Protein AF-A0A8B6GLM3-F1 (afdb_monomer_lite)

Radius of gyration: 35.14 Å; chains: 1; bounding box: 44×53×130 Å

pLDDT: mean 72.0, std 19.63, range [35.53, 96.56]

Foldseek 3Di:
DKDFLVQEAEFQPPCCVPPEDDPVRLVVVLVVCVVVVHQDEWEWEDDLHGIYTPDPHSSSSSVVCVVVVSDGIDHYDYDYPVPDDVVSVVSDDDPPVSHPPPVPPPPPPPPDDDDDDDDDDDDDDDDDDDDDDDDDDDDDDDDDDDDDDDDDDDDDDDDDDDDDDDDDDDDDDDDDDDDDDDDD

Organism: Mytilus galloprovincialis (NCBI:txid29158)

Secondary structure (DSSP, 8-state):
-EE-GGGEEPS-STTHHHHS--HHHHHHHHHHHHHTT----EEEEEETTEEEES-HHHHHHHHHHHHTTS-S-EEEEEPPGGGS-HHHHHT----TTTS--------------PPP--------------------------------------------------------------------

Sequence (184 aa):
MYLSPLNIFYTNVEHLSEDLLTETDLERKVKSYKDKEQIPKLQVFYKCGRYFTLNNAELRVCRKLQNDGFCHRIKVEKVPVKRIPKGILDTMEVPETDCPITRDTTKRSKTGYRQLTVASISKDPDVNDKAEQTDDSLSSCTLDSSDDGVSEDDKQDELDTDDWVSSSDHSTESEVEEEEESFL

Structure (mmCIF, N/CA/C/O backbone):
data_AF-A0A8B6GLM3-F1
#
_entry.id   AF-A0A8B6GLM3-F1
#
loop_
_atom_site.group_PDB
_atom_site.id
_atom_site.type_symbol
_atom_site.label_atom_id
_atom_site.label_alt_id
_atom_site.label_comp_id
_atom_site.label_asym_id
_atom_site.label_entity_id
_atom_site.label_seq_id
_atom_site.pdbx_PDB_ins_code
_atom_site.Cartn_x
_atom_site.Cartn_y
_atom_site.Cartn_z
_atom_site.occupancy
_atom_site.B_iso_or_equiv
_atom_site.auth_seq_id
_atom_site.auth_comp_id
_atom_site.auth_asym_id
_atom_site.auth_atom_id
_atom_site.pdbx_PDB_model_num
ATOM 1 N N . MET A 1 1 ? -9.001 -9.807 -3.209 1.00 92.56 1 MET A N 1
ATOM 2 C CA . MET A 1 1 ? -7.922 -10.718 -2.758 1.00 92.56 1 MET A CA 1
ATOM 3 C C . MET A 1 1 ? -7.539 -10.339 -1.330 1.00 92.56 1 MET A C 1
ATOM 5 O O . MET A 1 1 ? -7.769 -9.189 -0.978 1.00 92.56 1 MET A O 1
ATOM 9 N N . TYR A 1 2 ? -6.999 -11.258 -0.519 1.00 95.06 2 TYR A N 1
ATOM 10 C CA . TYR A 1 2 ? -6.555 -10.960 0.853 1.00 95.06 2 TYR A CA 1
ATOM 11 C C . TYR A 1 2 ? -5.064 -11.244 1.042 1.00 95.06 2 TYR A C 1
ATOM 13 O O . TYR A 1 2 ? -4.610 -12.347 0.731 1.00 95.06 2 TYR A O 1
ATOM 21 N N . LEU A 1 3 ? -4.328 -10.283 1.598 1.00 96.06 3 LEU A N 1
ATOM 22 C CA . LEU A 1 3 ? -2.885 -10.368 1.854 1.00 96.06 3 LEU A CA 1
ATOM 23 C C . LEU A 1 3 ? -2.557 -10.001 3.303 1.00 96.06 3 LEU A C 1
ATOM 25 O O . LEU A 1 3 ? -3.287 -9.230 3.919 1.00 96.06 3 LEU A O 1
ATOM 29 N N . SER A 1 4 ? -1.468 -10.556 3.837 1.00 96.38 4 SER A N 1
ATOM 30 C CA . SER A 1 4 ? -0.876 -10.074 5.092 1.00 96.38 4 SER A CA 1
ATOM 31 C C . SER A 1 4 ? -0.148 -8.752 4.817 1.00 96.38 4 SER A C 1
ATOM 33 O O . SER A 1 4 ? 0.661 -8.734 3.885 1.00 96.38 4 SER A O 1
ATOM 35 N N . PRO A 1 5 ? -0.388 -7.671 5.584 1.00 95.62 5 PRO A N 1
ATOM 36 C CA . PRO A 1 5 ? 0.339 -6.405 5.438 1.00 95.62 5 PRO A CA 1
ATOM 37 C C . PRO A 1 5 ? 1.869 -6.541 5.491 1.00 95.62 5 PRO A C 1
ATOM 39 O O . PRO A 1 5 ? 2.578 -5.814 4.795 1.00 95.62 5 PRO A O 1
ATOM 42 N N . LEU A 1 6 ? 2.394 -7.497 6.264 1.00 94.44 6 LEU A N 1
ATOM 43 C CA . LEU A 1 6 ? 3.835 -7.779 6.327 1.00 94.44 6 LEU A CA 1
ATOM 44 C C . LEU A 1 6 ? 4.410 -8.366 5.026 1.00 94.44 6 LEU A C 1
ATOM 46 O O . LEU A 1 6 ? 5.591 -8.186 4.752 1.00 94.44 6 LEU A O 1
ATOM 50 N N . ASN A 1 7 ? 3.583 -9.005 4.191 1.00 94.88 7 ASN A N 1
ATOM 51 C CA . ASN A 1 7 ? 4.010 -9.598 2.914 1.00 94.88 7 ASN A CA 1
ATOM 52 C C . ASN A 1 7 ? 3.886 -8.626 1.725 1.00 94.88 7 ASN A C 1
ATOM 54 O O . ASN A 1 7 ? 4.042 -9.036 0.573 1.00 94.88 7 ASN A O 1
ATOM 58 N N . ILE A 1 8 ? 3.547 -7.362 1.986 1.00 94.56 8 ILE A N 1
ATOM 59 C CA . ILE A 1 8 ? 3.428 -6.308 0.977 1.00 94.56 8 ILE A CA 1
ATOM 60 C C . ILE A 1 8 ? 4.599 -5.354 1.169 1.00 94.56 8 ILE A C 1
ATOM 62 O O . ILE A 1 8 ? 4.833 -4.888 2.280 1.00 94.56 8 ILE A O 1
ATOM 66 N N . PHE A 1 9 ? 5.324 -5.056 0.100 1.00 92.25 9 PHE A N 1
ATOM 67 C CA . PHE A 1 9 ? 6.482 -4.171 0.104 1.00 92.25 9 PHE A CA 1
ATOM 68 C C . PHE A 1 9 ? 6.075 -2.727 -0.211 1.00 92.25 9 PHE A C 1
ATOM 70 O O . PHE A 1 9 ? 5.076 -2.486 -0.895 1.00 92.25 9 PHE A O 1
ATOM 77 N N . TYR A 1 10 ? 6.848 -1.767 0.291 1.00 90.56 10 TYR A N 1
ATOM 78 C CA . TYR A 1 10 ? 6.696 -0.365 -0.089 1.00 90.56 10 TYR A CA 1
ATOM 79 C C . TYR A 1 10 ? 7.190 -0.135 -1.514 1.00 90.56 10 TYR A C 1
ATOM 81 O O . TYR A 1 10 ? 8.105 -0.817 -1.978 1.00 90.56 10 TYR A O 1
ATOM 89 N N . THR A 1 11 ? 6.601 0.837 -2.198 1.00 87.19 11 THR A N 1
ATOM 90 C CA . THR A 1 11 ? 7.151 1.350 -3.454 1.00 87.19 11 THR A CA 1
ATOM 91 C C . THR A 1 11 ? 8.033 2.539 -3.169 1.00 87.19 11 THR A C 1
ATOM 93 O O . THR A 1 11 ? 7.585 3.447 -2.478 1.00 87.19 11 THR A O 1
ATOM 96 N N . ASN A 1 12 ? 9.231 2.551 -3.752 1.00 74.88 12 ASN A N 1
ATOM 97 C CA . ASN A 1 12 ? 10.199 3.636 -3.627 1.00 74.88 12 ASN A CA 1
ATOM 98 C C . ASN A 1 12 ? 10.784 3.755 -2.205 1.00 74.88 12 ASN A C 1
ATOM 100 O O . ASN A 1 12 ? 10.282 4.497 -1.365 1.00 74.88 12 ASN A O 1
ATOM 104 N N . VAL A 1 13 ? 11.823 2.962 -1.918 1.00 62.41 13 VAL A N 1
ATOM 105 C CA . VAL A 1 13 ? 12.430 2.869 -0.575 1.00 62.41 13 VAL A CA 1
ATOM 106 C C . VAL A 1 13 ? 13.246 4.122 -0.232 1.00 62.41 13 VAL A C 1
ATOM 108 O O . VAL A 1 13 ? 13.276 4.527 0.927 1.00 62.41 13 VAL A O 1
ATOM 111 N N . GLU A 1 14 ? 13.837 4.776 -1.235 1.00 60.34 14 GLU A N 1
ATOM 112 C CA . GLU A 1 14 ? 14.731 5.931 -1.058 1.00 60.34 14 GLU A CA 1
ATOM 113 C C . GLU A 1 14 ? 14.010 7.190 -0.539 1.00 60.34 14 GLU A C 1
ATOM 115 O O . GLU A 1 14 ? 14.609 7.986 0.178 1.00 60.34 14 GLU A O 1
ATOM 120 N N . HIS A 1 15 ? 12.705 7.328 -0.805 1.00 53.72 15 HIS A N 1
ATOM 121 C CA . HIS A 1 15 ? 11.882 8.472 -0.374 1.00 53.72 15 HIS A CA 1
ATOM 122 C C . HIS A 1 15 ? 10.930 8.159 0.789 1.00 53.72 15 HIS A C 1
ATOM 124 O O . HIS A 1 15 ? 10.070 8.971 1.134 1.00 53.72 15 HIS A O 1
ATOM 130 N N . LEU A 1 16 ? 11.073 6.996 1.436 1.00 60.25 16 LEU A N 1
ATOM 131 C CA . LEU A 1 16 ? 10.233 6.649 2.589 1.00 60.25 16 LEU A CA 1
ATOM 132 C C . LEU A 1 16 ? 10.361 7.662 3.734 1.00 60.25 16 LEU A C 1
ATOM 134 O O . LEU A 1 16 ? 9.451 7.788 4.541 1.00 60.25 16 LEU A O 1
ATOM 138 N N . SER A 1 17 ? 11.460 8.401 3.814 1.00 55.94 17 SER A N 1
ATOM 139 C CA . SER A 1 17 ? 11.692 9.388 4.868 1.00 55.94 17 SER A CA 1
ATOM 140 C C . SER A 1 17 ? 10.745 10.592 4.794 1.00 55.94 17 SER A C 1
ATOM 142 O O . SER A 1 17 ? 10.380 11.130 5.833 1.00 55.94 17 SER A O 1
ATOM 144 N N . GLU A 1 18 ? 10.360 11.014 3.586 1.00 55.53 18 GLU A N 1
ATOM 145 C CA . GLU A 1 18 ? 9.668 12.294 3.356 1.00 55.53 18 GLU A CA 1
ATOM 146 C C . GLU A 1 18 ? 8.149 12.127 3.183 1.00 55.53 18 GLU A C 1
ATOM 148 O O . GLU A 1 18 ? 7.388 12.985 3.617 1.00 55.53 18 GLU A O 1
ATOM 153 N N . ASP A 1 19 ? 7.698 10.990 2.641 1.00 60.06 19 ASP A N 1
ATOM 154 C CA . ASP A 1 19 ? 6.277 10.723 2.346 1.00 60.06 19 ASP A CA 1
ATOM 155 C C . ASP A 1 19 ? 5.557 9.868 3.404 1.00 60.06 19 ASP A C 1
ATOM 157 O O . ASP A 1 19 ? 4.370 9.536 3.275 1.00 60.06 19 ASP A O 1
ATOM 161 N N . LEU A 1 20 ? 6.261 9.441 4.452 1.00 69.12 20 LEU A N 1
ATOM 162 C CA . LEU A 1 20 ? 5.640 8.659 5.508 1.00 69.12 20 LEU A CA 1
ATOM 163 C C . LEU A 1 20 ? 5.004 9.561 6.568 1.00 69.12 20 LEU A C 1
ATOM 165 O O . LEU A 1 20 ? 5.600 10.516 7.049 1.00 69.12 20 LEU A O 1
ATOM 169 N N . LEU A 1 21 ? 3.796 9.172 6.986 1.00 81.50 21 LEU A N 1
ATOM 170 C CA . LEU A 1 21 ? 3.070 9.782 8.102 1.00 81.50 21 LEU A CA 1
ATOM 171 C C . LEU A 1 21 ? 3.993 10.006 9.306 1.00 81.50 21 LEU A C 1
ATOM 173 O O . LEU A 1 21 ? 4.732 9.092 9.695 1.00 81.50 21 LEU A O 1
ATOM 177 N N . THR A 1 22 ? 3.883 11.180 9.927 1.00 89.00 22 THR A N 1
ATOM 178 C CA . THR A 1 22 ? 4.442 11.411 11.262 1.00 89.00 22 THR A CA 1
ATOM 179 C C . THR A 1 22 ? 3.865 10.385 12.241 1.00 89.00 22 THR A C 1
ATOM 181 O O . THR A 1 22 ? 2.816 9.778 11.996 1.00 89.00 22 THR A O 1
ATOM 184 N N . GLU A 1 23 ? 4.555 10.145 13.354 1.00 89.62 23 GLU A N 1
ATOM 185 C CA . GLU A 1 23 ? 4.086 9.176 14.349 1.00 89.62 23 GLU A CA 1
ATOM 186 C C . GLU A 1 23 ? 2.713 9.563 14.918 1.00 89.62 23 GLU A C 1
ATOM 188 O O . GLU A 1 23 ? 1.812 8.727 14.982 1.00 89.62 23 GLU A O 1
ATOM 193 N N . THR A 1 24 ? 2.501 10.851 15.187 1.00 91.94 24 THR A N 1
ATOM 194 C CA . THR A 1 24 ? 1.222 11.385 15.671 1.00 91.94 24 THR A CA 1
ATOM 195 C C . THR A 1 24 ? 0.094 11.227 14.648 1.00 91.94 24 THR A C 1
ATOM 197 O O . THR A 1 24 ? -1.016 10.818 15.003 1.00 91.94 24 THR A O 1
ATOM 200 N N . ASP A 1 25 ? 0.346 11.486 13.361 1.00 92.75 25 ASP A N 1
ATOM 201 C CA . ASP A 1 25 ? -0.668 11.303 12.316 1.00 92.75 25 ASP A CA 1
ATOM 202 C C . ASP A 1 25 ? -0.980 9.824 12.062 1.00 92.75 25 ASP A C 1
ATOM 204 O O . ASP A 1 25 ? -2.133 9.462 11.794 1.00 92.75 25 ASP A O 1
ATOM 208 N N . LEU A 1 26 ? 0.029 8.955 12.171 1.00 93.50 26 LEU A N 1
ATOM 209 C CA . LEU A 1 26 ? -0.148 7.510 12.088 1.00 93.50 26 LEU A CA 1
ATOM 210 C C . LEU A 1 26 ? -1.082 7.019 13.196 1.00 93.50 26 LEU A C 1
ATOM 212 O O . LEU A 1 26 ? -2.043 6.305 12.904 1.00 93.50 26 LEU A O 1
ATOM 216 N N . GLU A 1 27 ? -0.837 7.419 14.442 1.00 94.75 27 GLU A N 1
ATOM 217 C CA . GLU A 1 27 ? -1.681 7.056 15.582 1.00 94.75 27 GLU A CA 1
ATOM 218 C C . GLU A 1 27 ? -3.110 7.572 15.422 1.00 94.75 27 GLU A C 1
ATOM 220 O O . GLU A 1 27 ? -4.065 6.813 15.614 1.00 94.75 27 GLU A O 1
ATOM 225 N N . ARG A 1 28 ? -3.274 8.825 14.976 1.00 95.44 28 ARG A N 1
ATOM 226 C CA . ARG A 1 28 ? -4.594 9.407 14.702 1.00 95.44 28 ARG A CA 1
ATOM 227 C C . ARG A 1 28 ? -5.360 8.587 13.662 1.00 95.44 28 ARG A C 1
ATOM 229 O O . ARG A 1 28 ? -6.538 8.280 13.865 1.00 95.44 28 ARG A O 1
ATOM 236 N N . LYS A 1 29 ? -4.707 8.191 12.563 1.00 94.62 29 LYS A N 1
ATOM 237 C CA . LYS A 1 29 ? -5.323 7.335 11.535 1.00 94.62 29 LYS A CA 1
ATOM 238 C C . LYS A 1 29 ? -5.669 5.951 12.074 1.00 94.62 29 LYS A C 1
ATOM 240 O O . LYS A 1 29 ? -6.785 5.487 11.853 1.00 94.62 29 LYS A O 1
ATOM 245 N N . VAL A 1 30 ? -4.747 5.301 12.782 1.00 95.62 30 VAL A N 1
ATOM 246 C CA . VAL A 1 30 ? -4.966 3.972 13.378 1.00 95.62 30 VAL A CA 1
ATOM 247 C C . VAL A 1 30 ? -6.170 3.997 14.312 1.00 95.62 30 VAL A C 1
ATOM 249 O O . VAL A 1 30 ? -7.043 3.138 14.191 1.00 95.62 30 VAL A O 1
ATOM 252 N N . LYS A 1 31 ? -6.259 5.005 15.186 1.00 96.31 31 LYS A N 1
ATOM 253 C CA . LYS A 1 31 ? -7.406 5.199 16.074 1.00 96.31 31 LYS A CA 1
ATOM 254 C C . LYS A 1 31 ? -8.703 5.360 15.280 1.00 96.31 31 LYS A C 1
ATOM 256 O O . LYS A 1 31 ? -9.642 4.612 15.512 1.00 96.3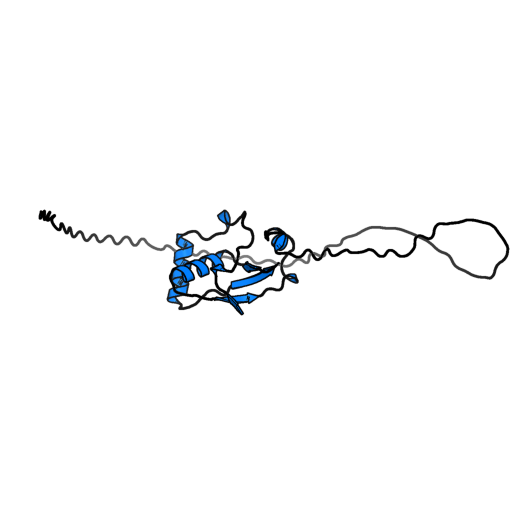1 31 LYS A O 1
ATOM 261 N N . SER A 1 32 ? -8.720 6.229 14.264 1.00 96.19 32 SER A N 1
ATOM 262 C CA . SER A 1 32 ? -9.911 6.427 13.424 1.00 96.19 32 SER A CA 1
ATOM 263 C C . SER A 1 32 ? -10.404 5.137 12.758 1.00 96.19 32 SER A C 1
ATOM 265 O O . SER A 1 32 ? -11.610 4.922 12.656 1.00 96.19 32 SER A O 1
ATOM 267 N N . TYR A 1 33 ? -9.493 4.271 12.307 1.00 95.38 33 TYR A N 1
ATOM 268 C CA . TYR A 1 33 ? -9.851 2.983 11.711 1.00 95.38 33 TYR A CA 1
ATOM 269 C C . TYR A 1 33 ? -10.380 1.976 12.738 1.00 95.38 33 TYR A C 1
ATOM 271 O O . TYR A 1 33 ? -11.352 1.278 12.444 1.00 95.38 33 TYR A O 1
ATOM 279 N N . LYS A 1 34 ? -9.794 1.935 13.943 1.00 95.06 34 LYS A N 1
ATOM 280 C CA . LYS A 1 34 ? -10.299 1.111 15.052 1.00 95.06 34 LYS A CA 1
ATOM 281 C C . LYS A 1 34 ? -11.704 1.547 15.468 1.00 95.06 34 LYS A C 1
ATOM 283 O O . LYS A 1 34 ? -12.593 0.706 15.516 1.00 95.06 34 LYS A O 1
ATOM 288 N N . ASP A 1 35 ? -11.916 2.848 15.660 1.00 96.25 35 ASP A N 1
ATOM 289 C CA . ASP A 1 35 ? -13.204 3.416 16.084 1.00 96.25 35 ASP A CA 1
ATOM 290 C C . ASP A 1 35 ? -14.322 3.149 15.062 1.00 96.25 35 ASP A C 1
ATOM 292 O O . ASP A 1 35 ? -15.480 2.960 15.421 1.00 96.25 35 ASP A O 1
ATOM 296 N N . LYS A 1 36 ? -13.980 3.120 13.768 1.00 95.62 36 LYS A N 1
ATOM 297 C CA . LYS A 1 36 ? -14.919 2.835 12.669 1.00 95.62 36 LYS A CA 1
ATOM 298 C C . LYS A 1 36 ? -15.080 1.345 12.365 1.00 95.62 36 LYS A C 1
ATOM 300 O O . LYS A 1 36 ? -15.794 1.018 11.417 1.00 95.62 36 LYS A O 1
ATOM 305 N N . GLU A 1 37 ? -14.365 0.477 13.082 1.00 92.81 37 GLU A N 1
ATOM 306 C CA . GLU A 1 37 ? -14.250 -0.961 12.811 1.00 92.81 37 GLU A CA 1
ATOM 307 C C . GLU A 1 37 ? -13.926 -1.277 11.339 1.00 92.81 37 GLU A C 1
ATOM 309 O O . GLU A 1 37 ? -14.426 -2.228 10.734 1.00 92.81 37 GLU A O 1
ATOM 314 N N . GLN A 1 38 ? -13.086 -0.445 10.723 1.00 92.38 38 GLN A N 1
ATOM 315 C CA . GLN A 1 38 ? -12.780 -0.517 9.300 1.00 92.38 38 GLN A CA 1
ATOM 316 C C . GLN A 1 38 ? -11.286 -0.638 9.060 1.00 92.38 38 GLN A C 1
ATOM 318 O O . GLN A 1 38 ? -10.464 -0.033 9.736 1.00 92.38 38 GLN A O 1
ATOM 323 N N . ILE A 1 39 ? -10.938 -1.405 8.032 1.00 91.56 39 ILE A N 1
ATOM 324 C CA . ILE A 1 39 ? -9.561 -1.568 7.577 1.00 91.56 39 ILE A CA 1
ATOM 325 C C . ILE A 1 39 ? -9.403 -0.798 6.262 1.00 91.56 39 ILE A C 1
ATOM 327 O O . ILE A 1 39 ? -10.272 -0.922 5.387 1.00 91.56 39 ILE A O 1
ATOM 331 N N . PRO A 1 40 ? -8.303 -0.048 6.078 1.00 90.38 40 PRO A N 1
ATOM 332 C CA . PRO A 1 40 ? -8.045 0.629 4.820 1.00 90.38 40 PRO A CA 1
ATOM 333 C C . PRO A 1 40 ? -8.016 -0.335 3.634 1.00 90.38 40 PRO A C 1
ATOM 335 O O . PRO A 1 40 ? -7.512 -1.460 3.714 1.00 90.38 40 PRO A O 1
ATOM 338 N N . LYS A 1 41 ? -8.523 0.125 2.488 1.00 89.88 41 LYS A N 1
ATOM 339 C CA . LYS A 1 41 ? -8.357 -0.589 1.219 1.00 89.88 41 LYS A CA 1
ATOM 340 C C . LYS A 1 41 ? -6.983 -0.265 0.649 1.00 89.88 41 LYS A C 1
ATOM 342 O O . LYS A 1 41 ? -6.669 0.899 0.424 1.00 89.88 41 LYS A O 1
ATOM 347 N N . LEU A 1 42 ? -6.197 -1.301 0.367 1.00 94.56 42 LEU A N 1
ATOM 348 C CA . LEU A 1 42 ? -4.866 -1.145 -0.210 1.00 94.56 42 LEU A CA 1
ATOM 349 C C . LEU A 1 42 ? -4.869 -1.497 -1.697 1.00 94.56 42 LEU A C 1
ATOM 351 O O . LEU A 1 42 ? -5.379 -2.551 -2.089 1.00 94.56 42 LEU A O 1
ATOM 355 N N . GLN A 1 43 ? -4.251 -0.649 -2.511 1.00 94.75 43 GLN A N 1
ATOM 356 C CA . GLN A 1 43 ? -3.956 -0.955 -3.906 1.00 94.75 43 GLN A CA 1
ATOM 357 C C . GLN A 1 43 ? -2.555 -1.536 -4.006 1.00 94.75 43 GLN A C 1
ATOM 359 O O . GLN A 1 43 ? -1.593 -0.951 -3.515 1.00 94.75 43 GLN A O 1
ATOM 364 N N . VAL A 1 44 ? -2.447 -2.699 -4.638 1.00 95.44 44 VAL A N 1
ATOM 365 C CA . VAL A 1 44 ? -1.186 -3.411 -4.817 1.00 95.44 44 VAL A CA 1
ATOM 366 C C . VAL A 1 44 ? -0.992 -3.791 -6.266 1.00 95.44 44 VAL A C 1
ATOM 368 O O . VAL A 1 44 ? -1.952 -4.015 -6.995 1.00 95.44 44 VAL A O 1
ATOM 371 N N . PHE A 1 45 ? 0.245 -3.990 -6.678 1.00 93.06 45 PHE A N 1
ATOM 372 C CA . PHE A 1 45 ? 0.548 -4.690 -7.919 1.00 93.06 45 PHE A CA 1
ATOM 373 C C . PHE A 1 45 ? 1.560 -5.796 -7.656 1.00 93.06 45 PHE A C 1
ATOM 375 O O . PHE A 1 45 ? 2.132 -5.907 -6.572 1.00 93.06 45 PHE A O 1
ATOM 382 N N . TYR A 1 46 ? 1.716 -6.665 -8.647 1.00 92.50 46 TYR A N 1
ATOM 383 C CA . TYR A 1 46 ? 2.557 -7.846 -8.552 1.00 92.50 46 TYR A CA 1
ATOM 384 C C . TYR A 1 46 ? 3.703 -7.746 -9.554 1.00 92.50 46 TYR A C 1
ATOM 386 O O . TYR A 1 46 ? 3.444 -7.617 -10.752 1.00 92.50 46 TYR A O 1
ATOM 394 N N . LYS A 1 47 ? 4.941 -7.827 -9.067 1.00 89.19 47 LYS A N 1
ATOM 395 C CA . LYS A 1 47 ? 6.171 -7.813 -9.870 1.00 89.19 47 LYS A CA 1
ATOM 396 C C . LYS A 1 47 ? 7.104 -8.882 -9.318 1.00 89.19 47 LYS A C 1
ATOM 398 O O . LYS A 1 47 ? 7.388 -8.886 -8.125 1.00 89.19 47 LYS A O 1
ATOM 403 N N . CYS A 1 48 ? 7.535 -9.794 -10.192 1.00 88.00 48 CYS A N 1
ATOM 404 C CA . CYS A 1 48 ? 8.560 -10.800 -9.899 1.00 88.00 48 CYS A CA 1
ATOM 405 C C . CYS A 1 48 ? 8.362 -11.535 -8.561 1.00 88.00 48 CYS A C 1
ATOM 407 O O . CYS A 1 48 ? 9.186 -11.444 -7.658 1.00 88.00 48 CYS A O 1
ATOM 409 N N . GLY A 1 49 ? 7.219 -12.199 -8.373 1.00 89.19 49 GLY A N 1
ATOM 410 C CA . GLY A 1 49 ? 6.982 -12.961 -7.141 1.00 89.19 49 GLY A CA 1
ATOM 411 C C . GLY A 1 49 ? 6.426 -12.153 -5.966 1.00 89.19 49 GLY A C 1
ATOM 412 O O . GLY A 1 49 ? 5.861 -12.747 -5.050 1.00 89.19 49 GLY A O 1
ATOM 413 N N . ARG A 1 50 ? 6.529 -10.820 -5.986 1.00 91.75 50 ARG A N 1
ATOM 414 C CA . ARG A 1 50 ? 6.271 -9.966 -4.819 1.00 91.75 50 ARG A CA 1
ATOM 415 C C . ARG A 1 50 ? 5.123 -8.987 -5.047 1.00 91.75 50 ARG A C 1
ATOM 417 O O . ARG A 1 50 ? 4.833 -8.587 -6.178 1.00 91.75 50 ARG A O 1
ATOM 424 N N . TYR A 1 51 ? 4.464 -8.611 -3.951 1.00 94.19 51 TYR A N 1
ATOM 425 C CA . TYR A 1 51 ? 3.410 -7.599 -3.937 1.00 94.19 51 TYR A CA 1
ATOM 426 C C . TYR A 1 51 ? 3.934 -6.289 -3.387 1.00 94.19 51 TYR A C 1
ATOM 428 O O . TYR A 1 51 ? 4.547 -6.262 -2.328 1.00 94.19 51 TYR A O 1
ATOM 436 N N . PHE A 1 52 ? 3.607 -5.207 -4.063 1.00 93.31 52 PHE A N 1
ATOM 437 C CA . PHE A 1 52 ? 4.036 -3.868 -3.700 1.00 93.31 52 PHE A CA 1
ATOM 438 C C . PHE A 1 52 ? 2.810 -2.964 -3.614 1.00 93.31 52 PHE A C 1
ATOM 440 O O . PHE A 1 52 ? 1.904 -3.085 -4.443 1.00 93.31 52 PHE A O 1
ATOM 447 N N . THR A 1 53 ? 2.756 -2.100 -2.604 1.00 93.31 53 THR A N 1
ATOM 448 C CA . THR A 1 53 ? 1.657 -1.140 -2.425 1.00 93.31 53 THR A CA 1
ATOM 449 C C . THR A 1 53 ? 1.830 0.064 -3.337 1.00 93.31 53 THR A C 1
ATOM 451 O O . THR A 1 53 ? 2.944 0.495 -3.550 1.00 93.31 53 THR A O 1
ATOM 454 N N . LEU A 1 54 ? 0.749 0.652 -3.836 1.00 91.06 54 LEU A N 1
ATOM 455 C CA . LEU A 1 54 ? 0.789 1.985 -4.456 1.00 91.06 54 LEU A CA 1
ATOM 456 C C . LEU A 1 54 ? 0.496 3.101 -3.443 1.00 91.06 54 LEU A C 1
A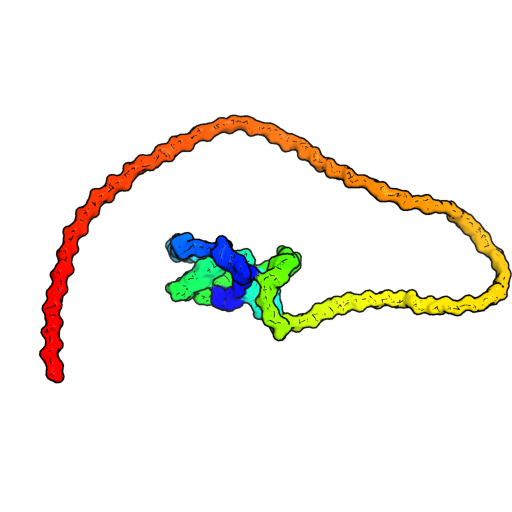TOM 458 O O . LEU A 1 54 ? 0.518 4.276 -3.785 1.00 91.06 54 LEU A O 1
ATOM 462 N N . ASN A 1 55 ? 0.195 2.730 -2.196 1.00 90.88 55 ASN A N 1
ATOM 463 C CA . ASN A 1 55 ? -0.082 3.649 -1.105 1.00 90.88 55 ASN A CA 1
ATOM 464 C C . ASN A 1 55 ? 0.745 3.244 0.124 1.00 90.88 55 ASN A C 1
ATOM 466 O O . ASN A 1 55 ? 0.384 2.321 0.866 1.00 90.88 55 ASN A O 1
ATOM 470 N N . ASN A 1 56 ? 1.891 3.903 0.305 1.00 91.12 56 ASN A N 1
ATOM 471 C CA . ASN A 1 56 ? 2.825 3.610 1.392 1.00 91.12 56 ASN A CA 1
ATOM 472 C C . ASN A 1 56 ? 2.243 3.992 2.763 1.00 91.12 56 ASN A C 1
ATOM 474 O O . ASN A 1 56 ? 2.366 3.224 3.719 1.00 91.12 56 ASN A O 1
ATOM 478 N N . ALA A 1 57 ? 1.548 5.129 2.854 1.00 90.50 57 ALA A N 1
ATOM 479 C CA . ALA A 1 57 ? 0.950 5.607 4.098 1.00 90.50 57 ALA A CA 1
ATOM 480 C C . ALA A 1 57 ? -0.107 4.632 4.642 1.00 90.50 57 ALA A C 1
ATOM 482 O O . ALA A 1 57 ? -0.050 4.237 5.807 1.00 90.50 57 ALA A O 1
ATOM 483 N N . GLU A 1 58 ? -1.032 4.174 3.793 1.00 93.12 58 GLU A N 1
ATOM 484 C CA . GLU A 1 58 ? -2.057 3.208 4.211 1.00 93.12 58 GLU A CA 1
ATOM 485 C C . GLU A 1 58 ? -1.456 1.835 4.539 1.00 93.12 58 GLU A C 1
ATOM 487 O O . GLU A 1 58 ? -1.942 1.152 5.441 1.00 93.12 58 GLU A O 1
ATOM 492 N N . LEU A 1 59 ? -0.361 1.429 3.880 1.00 94.50 59 LEU A N 1
ATOM 493 C CA . LEU A 1 59 ? 0.340 0.198 4.251 1.00 94.50 59 LEU A CA 1
ATOM 494 C C . LEU A 1 59 ? 0.977 0.316 5.644 1.00 94.50 59 LEU A C 1
ATOM 496 O O . LEU A 1 59 ? 0.903 -0.639 6.421 1.00 94.50 59 LEU A O 1
ATOM 500 N N . ARG A 1 60 ? 1.551 1.478 5.990 1.00 93.69 60 ARG A N 1
ATOM 501 C CA . ARG A 1 60 ? 2.102 1.733 7.332 1.00 93.69 60 ARG A CA 1
ATOM 502 C C . ARG A 1 60 ? 1.015 1.620 8.403 1.00 93.69 60 ARG A C 1
ATOM 504 O O . ARG A 1 60 ? 1.224 0.941 9.407 1.00 93.69 60 ARG A O 1
ATOM 511 N N . VAL A 1 61 ? -0.165 2.190 8.147 1.00 95.19 61 VAL A N 1
ATOM 512 C CA . VAL A 1 61 ? -1.351 2.044 9.011 1.00 95.19 61 VAL A CA 1
ATOM 513 C C . VAL A 1 61 ? -1.762 0.573 9.136 1.00 95.19 61 VAL A C 1
ATOM 515 O O . VAL A 1 61 ? -1.911 0.076 10.249 1.00 95.19 61 VAL A O 1
ATOM 518 N N . CYS A 1 62 ? -1.886 -0.155 8.019 1.00 95.62 62 CYS A N 1
ATOM 519 C CA . CYS A 1 62 ? -2.256 -1.576 8.023 1.00 95.62 62 CYS A CA 1
ATOM 520 C C . CYS A 1 62 ? -1.282 -2.436 8.837 1.00 95.62 62 CYS A C 1
ATOM 522 O O . CYS A 1 62 ? -1.704 -3.334 9.559 1.00 95.62 62 CYS A O 1
ATOM 524 N N . ARG A 1 63 ? 0.025 -2.172 8.727 1.00 95.94 63 ARG A N 1
ATOM 525 C CA . ARG A 1 63 ? 1.050 -2.886 9.498 1.00 95.94 63 ARG A CA 1
ATOM 526 C C . ARG A 1 63 ? 0.953 -2.579 10.990 1.00 95.94 63 ARG A C 1
ATOM 528 O O . ARG A 1 63 ? 1.070 -3.498 11.791 1.00 95.94 63 ARG A O 1
ATOM 535 N N . LYS A 1 64 ? 0.683 -1.326 11.375 1.00 95.31 64 LYS A N 1
ATOM 536 C CA . LYS A 1 64 ? 0.452 -0.974 12.784 1.00 95.31 64 LYS A CA 1
ATOM 537 C C . LYS A 1 64 ? -0.811 -1.649 13.328 1.00 95.31 64 LYS A C 1
ATOM 539 O O . LYS A 1 64 ? -0.744 -2.279 14.373 1.00 95.31 64 LYS A O 1
ATOM 544 N N . LEU A 1 65 ? -1.916 -1.625 12.578 1.00 96.00 65 LEU A N 1
ATOM 545 C CA . LEU A 1 65 ? -3.142 -2.355 12.929 1.00 96.00 65 LEU A CA 1
ATOM 546 C C . LEU A 1 65 ? -2.895 -3.863 13.086 1.00 96.00 65 LEU A C 1
ATOM 548 O O . LEU A 1 65 ? -3.475 -4.488 13.969 1.00 96.00 65 LEU A O 1
ATOM 552 N N . GLN A 1 66 ? -2.029 -4.451 12.257 1.00 96.31 66 GLN A N 1
ATOM 553 C CA . GLN A 1 66 ? -1.633 -5.852 12.391 1.00 96.31 66 GLN A CA 1
ATOM 554 C C . GLN A 1 66 ? -0.798 -6.114 13.645 1.00 96.31 66 GLN A C 1
ATOM 556 O O . GLN A 1 66 ? -1.074 -7.081 14.351 1.00 96.31 66 GLN A O 1
ATOM 561 N N . ASN A 1 67 ? 0.183 -5.261 13.941 1.00 95.88 67 ASN A N 1
ATOM 562 C CA . ASN A 1 67 ? 1.009 -5.383 15.145 1.00 95.88 67 ASN A CA 1
ATOM 563 C C . ASN A 1 67 ? 0.179 -5.232 16.427 1.00 95.88 67 ASN A C 1
ATOM 565 O O . ASN A 1 67 ? 0.436 -5.920 17.407 1.00 95.88 67 ASN A O 1
ATOM 569 N N . ASP A 1 68 ? -0.850 -4.387 16.390 1.00 94.88 68 ASP A N 1
ATOM 570 C CA . ASP A 1 68 ? -1.801 -4.199 17.486 1.00 94.88 68 ASP A CA 1
ATOM 571 C C . ASP A 1 68 ? -2.844 -5.340 17.579 1.00 94.88 68 ASP A C 1
ATOM 573 O O . ASP A 1 68 ? -3.744 -5.287 18.413 1.00 94.88 68 ASP A O 1
ATOM 577 N N . GLY A 1 69 ? -2.779 -6.353 16.702 1.00 95.12 69 GLY A N 1
ATOM 578 C CA . GLY A 1 69 ? -3.676 -7.515 16.701 1.00 95.12 69 GLY A CA 1
ATOM 579 C C . GLY A 1 69 ? -5.053 -7.288 16.065 1.00 95.12 69 GLY A C 1
ATOM 580 O O . GLY A 1 69 ? -5.880 -8.199 16.054 1.00 95.12 69 GLY A O 1
ATOM 581 N N . PHE A 1 70 ? -5.311 -6.110 15.492 1.00 95.81 70 PHE A N 1
ATOM 582 C CA . PHE A 1 70 ? -6.620 -5.749 14.937 1.00 95.81 70 PHE A CA 1
ATOM 583 C C . PHE A 1 70 ? -6.922 -6.454 13.607 1.00 95.81 70 PHE A C 1
ATOM 585 O O . PHE A 1 70 ? -8.073 -6.755 13.294 1.00 95.81 70 PHE A O 1
ATOM 592 N N . CYS A 1 71 ? -5.896 -6.743 12.800 1.00 93.62 71 CYS A N 1
ATOM 593 C CA . CYS A 1 71 ? -6.081 -7.449 11.533 1.00 93.62 71 CYS A CA 1
ATOM 594 C C . CYS A 1 71 ? -4.907 -8.363 11.166 1.00 93.62 71 CYS A C 1
ATOM 596 O O . CYS A 1 71 ? -3.752 -7.960 11.198 1.00 93.62 71 CYS A O 1
ATOM 598 N N . HIS A 1 72 ? -5.205 -9.580 10.707 1.00 95.50 72 HIS A N 1
ATOM 599 C CA . HIS A 1 72 ? -4.184 -10.518 10.210 1.00 95.50 72 HIS A CA 1
ATOM 600 C C . HIS A 1 72 ? -4.018 -10.458 8.687 1.00 95.50 72 HIS A C 1
ATOM 602 O O . HIS A 1 72 ? -2.956 -10.754 8.140 1.00 95.50 72 HIS A O 1
ATOM 608 N N . ARG A 1 73 ? -5.101 -10.118 7.980 1.00 95.75 73 ARG A N 1
ATOM 609 C CA . ARG A 1 73 ? -5.154 -10.021 6.521 1.00 95.75 73 ARG A CA 1
ATOM 610 C C . ARG A 1 73 ? -6.039 -8.851 6.130 1.00 95.75 73 ARG A C 1
ATOM 612 O O . ARG A 1 73 ? -7.074 -8.625 6.747 1.00 95.75 73 ARG A O 1
ATOM 619 N N . ILE A 1 74 ? -5.662 -8.167 5.061 1.00 95.25 74 ILE A N 1
ATOM 620 C CA . ILE A 1 74 ? -6.384 -7.013 4.531 1.00 95.25 74 ILE A CA 1
ATOM 621 C C . ILE A 1 74 ? -6.891 -7.310 3.125 1.00 95.25 74 ILE A C 1
ATOM 623 O O . ILE A 1 74 ? -6.269 -8.067 2.369 1.00 95.25 74 ILE A O 1
ATOM 627 N N . LYS A 1 75 ? -8.038 -6.728 2.768 1.00 95.38 75 LYS A N 1
ATOM 628 C CA . LYS A 1 75 ? -8.562 -6.806 1.405 1.00 95.38 75 LYS A CA 1
ATOM 629 C C . LYS A 1 75 ? -7.756 -5.857 0.525 1.00 95.38 75 LYS A C 1
ATOM 631 O O . LYS A 1 75 ? -7.710 -4.659 0.784 1.00 95.38 75 LYS A O 1
ATOM 636 N N . VAL A 1 76 ? -7.169 -6.401 -0.533 1.00 96.56 76 VAL A N 1
ATOM 637 C CA . VAL A 1 76 ? -6.374 -5.635 -1.495 1.00 96.56 76 VAL A CA 1
ATOM 638 C C . VAL A 1 76 ? -7.024 -5.623 -2.872 1.00 96.56 76 VAL A C 1
ATOM 640 O O . VAL A 1 76 ? -7.635 -6.613 -3.308 1.00 96.56 76 VAL A O 1
ATOM 643 N N . GLU A 1 77 ? -6.858 -4.499 -3.555 1.00 95.94 77 GLU A N 1
ATOM 644 C CA . GLU A 1 77 ? -7.163 -4.309 -4.965 1.00 95.94 77 GLU A CA 1
ATOM 645 C C . GLU A 1 77 ? -5.882 -4.487 -5.781 1.00 95.94 77 GLU A C 1
ATOM 647 O O . GLU A 1 77 ? -4.875 -3.833 -5.523 1.00 95.94 77 GLU A O 1
ATOM 652 N N . LYS A 1 78 ? -5.908 -5.388 -6.767 1.00 95.38 78 LYS A N 1
ATOM 653 C CA . LYS A 1 78 ? -4.753 -5.631 -7.632 1.00 95.38 78 LYS A CA 1
ATOM 654 C C . LYS A 1 78 ? -4.813 -4.715 -8.853 1.00 95.38 78 LYS A C 1
ATOM 656 O O . LYS A 1 78 ? -5.687 -4.879 -9.701 1.00 95.38 78 LYS A O 1
ATOM 661 N N . VAL A 1 79 ? -3.836 -3.829 -8.979 1.00 94.38 79 VAL A N 1
ATOM 662 C CA . VAL A 1 79 ? -3.639 -2.959 -10.135 1.00 94.38 79 VAL A CA 1
ATOM 663 C C . VAL A 1 79 ? -2.786 -3.687 -11.186 1.00 94.38 79 VAL A C 1
ATOM 665 O O . VAL A 1 79 ? -1.728 -4.238 -10.860 1.00 94.38 79 VAL A O 1
ATOM 668 N N . PRO A 1 80 ? -3.226 -3.748 -12.458 1.00 92.12 80 PRO A N 1
ATOM 669 C CA . PRO A 1 80 ? -2.423 -4.309 -13.539 1.00 92.12 80 PRO A CA 1
ATOM 670 C C . PRO A 1 80 ? -1.136 -3.510 -13.765 1.00 92.12 80 PRO A C 1
ATOM 672 O O . PRO A 1 80 ? -1.184 -2.288 -13.863 1.00 92.12 80 PRO A O 1
ATOM 675 N N . VAL A 1 81 ? -0.011 -4.201 -13.980 1.00 88.81 81 VAL A N 1
ATOM 676 C CA . VAL A 1 81 ? 1.309 -3.579 -14.233 1.00 88.81 81 VAL A CA 1
ATOM 677 C C . VAL A 1 81 ? 1.269 -2.572 -15.389 1.00 88.81 81 VAL A C 1
ATOM 679 O O . VAL A 1 81 ? 1.899 -1.527 -15.316 1.00 88.81 81 VAL A O 1
ATOM 682 N N . LYS A 1 82 ? 0.459 -2.831 -16.425 1.00 89.06 82 LYS A N 1
ATOM 683 C CA . LYS A 1 82 ? 0.289 -1.937 -17.587 1.00 89.06 82 LYS A CA 1
ATOM 684 C C . LYS A 1 82 ? -0.240 -0.539 -17.235 1.00 89.06 82 LYS A C 1
ATOM 686 O O . LYS A 1 82 ? -0.125 0.359 -18.057 1.00 89.06 82 LYS A O 1
ATOM 691 N N . ARG A 1 83 ? -0.866 -0.371 -16.065 1.00 90.44 83 ARG A N 1
ATOM 692 C CA . ARG A 1 83 ? -1.399 0.914 -15.584 1.00 90.44 83 ARG A CA 1
ATOM 693 C C . ARG A 1 83 ? -0.409 1.683 -14.710 1.00 90.44 83 ARG A C 1
ATOM 695 O O . ARG A 1 83 ? -0.725 2.786 -14.287 1.00 90.44 83 ARG A O 1
ATOM 702 N N . ILE A 1 84 ? 0.753 1.103 -14.420 1.00 87.38 84 ILE A N 1
ATOM 703 C CA . ILE A 1 84 ? 1.762 1.710 -13.556 1.00 87.38 84 ILE A CA 1
ATOM 704 C C . ILE A 1 84 ? 2.796 2.405 -14.445 1.00 87.38 84 ILE A C 1
ATOM 706 O O . ILE A 1 84 ? 3.338 1.762 -15.350 1.00 87.38 84 ILE A O 1
ATOM 710 N N . PRO A 1 85 ? 3.074 3.700 -14.219 1.00 87.19 85 PRO A N 1
ATOM 711 C CA . PRO A 1 85 ? 4.129 4.417 -14.923 1.00 87.19 85 PRO A CA 1
ATOM 712 C C . PRO A 1 85 ? 5.475 3.693 -14.829 1.00 87.19 85 PRO A C 1
ATOM 714 O O . PRO A 1 85 ? 5.853 3.217 -13.759 1.00 87.19 85 PRO A O 1
ATOM 717 N N . LYS A 1 86 ? 6.223 3.648 -15.938 1.00 84.69 86 LYS A N 1
ATOM 718 C CA . LYS A 1 86 ? 7.525 2.958 -15.998 1.00 84.69 86 LYS A CA 1
ATOM 719 C C . LYS A 1 86 ? 8.503 3.456 -14.934 1.00 84.69 86 LYS A C 1
ATOM 721 O O . LYS A 1 86 ? 9.082 2.633 -14.248 1.00 84.69 86 LYS A O 1
ATOM 726 N N . GLY A 1 87 ? 8.571 4.770 -14.708 1.00 82.94 87 GLY A N 1
ATOM 727 C CA . GLY A 1 87 ? 9.438 5.334 -13.668 1.00 82.94 87 GLY A CA 1
ATOM 728 C C . GLY A 1 87 ? 9.154 4.769 -12.273 1.00 82.94 87 GLY A C 1
ATOM 729 O O . GLY A 1 87 ? 10.082 4.471 -11.539 1.00 82.94 87 GLY A O 1
ATOM 730 N N . ILE A 1 88 ? 7.885 4.516 -11.935 1.00 81.50 88 ILE A N 1
ATOM 731 C CA . ILE A 1 88 ? 7.509 3.879 -10.663 1.00 81.50 88 ILE A CA 1
ATOM 732 C C . ILE A 1 88 ? 7.916 2.396 -10.653 1.00 81.50 88 ILE A C 1
ATOM 734 O O . ILE A 1 88 ? 8.326 1.880 -9.621 1.00 81.50 88 ILE A O 1
ATOM 738 N N . LEU A 1 89 ? 7.834 1.699 -11.791 1.00 82.94 89 LEU A N 1
ATOM 739 C CA . LEU A 1 89 ? 8.308 0.314 -11.898 1.00 82.94 89 LEU A CA 1
ATOM 740 C C . LEU A 1 89 ? 9.820 0.200 -11.703 1.00 82.94 89 LEU A C 1
ATOM 742 O O . LEU A 1 89 ? 10.275 -0.795 -11.135 1.00 82.94 89 LEU A O 1
ATOM 746 N N . ASP A 1 90 ? 10.572 1.190 -12.169 1.00 80.69 90 ASP A N 1
ATOM 747 C CA . ASP A 1 90 ? 12.031 1.200 -12.127 1.00 80.69 90 ASP A CA 1
ATOM 748 C C . ASP A 1 90 ? 12.561 1.478 -10.710 1.00 80.69 90 ASP A C 1
ATOM 750 O O . ASP A 1 90 ? 13.570 0.896 -10.327 1.00 80.69 90 ASP A O 1
ATOM 754 N N . THR A 1 91 ? 11.836 2.240 -9.878 1.00 76.62 91 THR A N 1
ATOM 755 C CA . THR A 1 91 ? 12.201 2.474 -8.461 1.00 76.62 91 THR A CA 1
ATOM 756 C C . THR A 1 91 ? 11.924 1.291 -7.528 1.00 76.62 91 THR A C 1
ATOM 758 O O . THR A 1 91 ? 12.179 1.352 -6.324 1.00 76.62 91 THR A O 1
ATOM 761 N N . MET A 1 92 ? 11.364 0.197 -8.044 1.00 78.19 92 MET A N 1
ATOM 762 C CA . MET A 1 92 ? 11.093 -0.999 -7.251 1.00 78.19 92 MET A CA 1
ATOM 763 C C . MET A 1 92 ? 12.224 -1.997 -7.409 1.00 78.19 92 MET A C 1
ATOM 765 O O . MET A 1 92 ? 12.259 -2.768 -8.379 1.00 78.19 92 MET A O 1
ATOM 769 N N . GLU A 1 93 ? 13.086 -2.029 -6.405 1.00 71.06 93 GLU A N 1
ATOM 770 C CA . GLU A 1 93 ? 14.128 -3.032 -6.292 1.00 71.06 93 GLU A CA 1
ATOM 771 C C . GLU A 1 93 ? 13.506 -4.404 -6.016 1.00 71.06 93 GLU A C 1
ATOM 773 O O . GLU A 1 93 ? 12.851 -4.653 -5.000 1.00 71.06 93 GLU A O 1
ATOM 778 N N . VAL A 1 94 ? 13.703 -5.318 -6.960 1.00 75.00 94 VAL A N 1
ATOM 779 C CA . VAL A 1 94 ? 13.502 -6.745 -6.740 1.00 75.00 94 VAL A CA 1
ATOM 780 C C . VAL A 1 94 ? 14.855 -7.402 -6.977 1.00 75.00 94 VAL A C 1
ATOM 782 O O . VAL A 1 94 ? 15.463 -7.105 -8.006 1.00 75.00 94 VAL A O 1
ATOM 785 N N . PRO A 1 95 ? 15.332 -8.288 -6.085 1.00 71.12 95 PRO A N 1
ATOM 786 C CA . PRO A 1 95 ? 16.535 -9.066 -6.349 1.00 71.12 95 PRO A CA 1
ATOM 787 C C . PRO A 1 95 ? 16.451 -9.737 -7.722 1.00 71.12 95 PRO A C 1
ATOM 789 O O . PRO A 1 95 ? 15.434 -10.348 -8.058 1.00 71.12 95 PRO A O 1
ATOM 792 N N . GLU A 1 96 ? 17.518 -9.632 -8.516 1.00 67.12 96 GLU A N 1
ATOM 793 C CA . GLU A 1 96 ? 17.552 -10.124 -9.902 1.00 67.12 96 GLU A CA 1
ATOM 794 C C . GLU A 1 96 ? 17.263 -11.630 -10.014 1.00 67.12 96 GLU A C 1
ATOM 796 O O . GLU A 1 96 ? 16.808 -12.105 -11.052 1.00 67.12 96 GLU A O 1
ATOM 801 N N . THR A 1 97 ? 17.457 -12.378 -8.926 1.00 68.75 97 THR A N 1
ATOM 802 C CA . THR A 1 97 ? 17.128 -13.805 -8.815 1.00 68.75 97 THR A CA 1
ATOM 803 C C . THR A 1 97 ? 15.637 -14.100 -8.968 1.00 68.75 97 THR A C 1
ATOM 805 O O . THR A 1 97 ? 15.273 -15.182 -9.425 1.00 68.75 97 THR A O 1
ATOM 808 N N . ASP A 1 98 ? 14.773 -13.151 -8.602 1.00 66.00 98 ASP A N 1
ATOM 809 C CA . ASP A 1 98 ? 13.324 -13.360 -8.505 1.00 66.00 98 ASP A CA 1
ATOM 810 C C . ASP A 1 98 ? 12.586 -12.897 -9.773 1.00 66.00 98 ASP A C 1
ATOM 812 O O . ASP A 1 98 ? 11.418 -13.233 -9.993 1.00 66.00 98 ASP A O 1
ATOM 816 N N . CYS A 1 99 ? 13.268 -12.130 -10.627 1.00 66.38 99 CYS A N 1
ATOM 817 C CA . CYS A 1 99 ? 12.787 -11.725 -11.937 1.00 66.38 99 CYS A CA 1
ATOM 818 C C . CYS A 1 99 ? 13.452 -12.601 -13.008 1.00 66.38 99 CYS A C 1
ATOM 820 O O . CYS A 1 99 ? 14.544 -12.256 -13.463 1.00 66.38 99 CYS A O 1
ATOM 822 N N . PRO A 1 100 ? 12.827 -13.695 -13.489 1.00 61.19 100 PRO A N 1
ATOM 823 C CA . PRO A 1 100 ? 13.313 -14.340 -14.698 1.00 61.19 100 PRO A CA 1
ATOM 824 C C . PRO A 1 100 ? 13.220 -13.305 -15.815 1.00 61.19 100 PRO A C 1
ATOM 826 O O . PRO A 1 100 ? 12.128 -12.923 -16.238 1.00 61.19 100 PRO A O 1
ATOM 829 N N . ILE A 1 101 ? 14.377 -12.798 -16.235 1.00 59.34 101 ILE A N 1
ATOM 830 C CA . ILE A 1 101 ? 14.501 -11.828 -17.310 1.00 59.34 101 ILE A CA 1
ATOM 831 C C . ILE A 1 101 ? 13.923 -12.508 -18.551 1.00 59.34 101 ILE A C 1
ATOM 833 O O . ILE A 1 101 ? 14.616 -13.249 -19.250 1.00 59.34 101 ILE A O 1
ATOM 837 N N . THR A 1 102 ? 12.653 -12.256 -18.867 1.00 54.91 102 THR A N 1
ATOM 838 C CA . THR A 1 102 ? 12.197 -12.359 -20.246 1.00 54.91 102 THR A CA 1
ATOM 839 C C . THR A 1 102 ? 12.913 -11.231 -20.953 1.00 54.91 102 THR A C 1
ATOM 841 O O . THR A 1 102 ? 12.417 -10.109 -21.032 1.00 54.91 102 THR A O 1
ATOM 844 N N . ARG A 1 103 ? 14.150 -11.511 -21.376 1.00 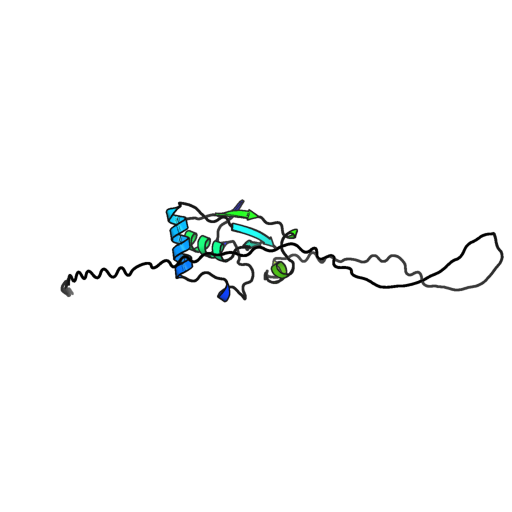53.16 103 ARG A N 1
ATOM 845 C CA . ARG A 1 103 ? 14.843 -10.704 -22.362 1.00 53.16 103 ARG A CA 1
ATOM 846 C C . ARG A 1 103 ? 13.895 -10.718 -23.536 1.00 53.16 103 ARG A C 1
ATOM 848 O O . ARG A 1 103 ? 13.812 -11.716 -24.250 1.00 53.16 103 ARG A O 1
ATOM 855 N N . ASP A 1 104 ? 13.141 -9.640 -23.679 1.00 45.16 104 ASP A N 1
ATOM 856 C CA . ASP A 1 104 ? 12.434 -9.339 -24.899 1.00 45.16 104 ASP A CA 1
ATOM 857 C C . ASP A 1 104 ? 13.547 -9.066 -25.909 1.00 45.16 104 ASP A C 1
ATOM 859 O O . ASP A 1 104 ? 13.979 -7.938 -26.144 1.00 45.16 104 ASP A O 1
ATOM 863 N N . THR A 1 105 ? 14.133 -10.146 -26.433 1.00 48.56 105 THR A N 1
ATOM 864 C CA . THR A 1 105 ? 14.915 -10.076 -27.643 1.00 48.56 105 THR A CA 1
ATOM 865 C C . THR A 1 105 ? 13.889 -9.701 -28.689 1.00 48.56 105 THR A C 1
ATOM 867 O O . THR A 1 105 ? 13.304 -10.564 -29.345 1.00 48.56 105 THR A O 1
ATOM 870 N N . THR A 1 106 ? 13.682 -8.400 -28.868 1.00 48.25 106 THR A N 1
ATOM 871 C CA . THR A 1 106 ? 13.336 -7.847 -30.164 1.00 48.25 106 THR A CA 1
ATOM 872 C C . THR A 1 106 ? 14.498 -8.219 -31.080 1.00 48.25 106 THR A C 1
ATOM 874 O O . THR A 1 106 ? 15.373 -7.427 -31.416 1.00 48.25 106 THR A O 1
ATOM 877 N N . LYS A 1 107 ? 14.517 -9.494 -31.485 1.00 52.16 107 LYS A N 1
ATOM 878 C CA . LYS A 1 107 ? 15.107 -9.931 -32.729 1.00 52.16 107 LYS A CA 1
ATOM 879 C C . LYS A 1 107 ? 14.335 -9.135 -33.765 1.00 52.16 107 LYS A C 1
ATOM 881 O O . LYS A 1 107 ? 13.275 -9.547 -34.227 1.00 52.16 107 LYS A O 1
ATOM 886 N N . ARG A 1 108 ? 14.860 -7.961 -34.112 1.00 48.94 108 ARG A N 1
ATOM 887 C CA . ARG A 1 108 ? 14.679 -7.413 -35.446 1.00 48.94 108 ARG A CA 1
ATOM 888 C C . ARG A 1 108 ? 15.200 -8.493 -36.387 1.00 48.94 108 ARG A C 1
ATOM 890 O O . ARG A 1 108 ? 16.370 -8.504 -36.747 1.00 48.94 108 ARG A O 1
ATOM 897 N N . SER A 1 109 ? 14.328 -9.424 -36.761 1.00 48.78 109 SER A N 1
ATOM 898 C CA . SER A 1 109 ? 14.487 -10.204 -37.974 1.00 48.78 109 SER A CA 1
ATOM 899 C C . SER A 1 109 ? 14.306 -9.225 -39.128 1.00 48.78 109 SER A C 1
ATOM 901 O O . SER A 1 109 ? 13.249 -9.160 -39.746 1.00 48.78 109 SER A O 1
ATOM 903 N N . LYS A 1 110 ? 15.326 -8.399 -39.388 1.00 47.97 110 LYS A N 1
ATOM 904 C CA . LYS A 1 110 ? 15.490 -7.783 -40.700 1.00 47.97 110 LYS A CA 1
ATOM 905 C C . LYS A 1 110 ? 16.074 -8.857 -41.603 1.00 47.97 110 LYS A C 1
ATOM 907 O O . LYS A 1 110 ? 17.281 -9.000 -41.761 1.00 47.97 110 LYS A O 1
ATOM 912 N N . THR A 1 111 ? 15.157 -9.646 -42.138 1.00 48.19 111 THR A N 1
ATOM 913 C CA . THR A 1 111 ? 15.325 -10.413 -43.360 1.00 48.19 111 THR A CA 1
ATOM 914 C C . THR A 1 111 ? 15.924 -9.503 -44.440 1.00 48.19 111 THR A C 1
ATOM 916 O O . THR A 1 111 ? 15.337 -8.477 -44.769 1.00 48.19 111 THR A O 1
ATOM 919 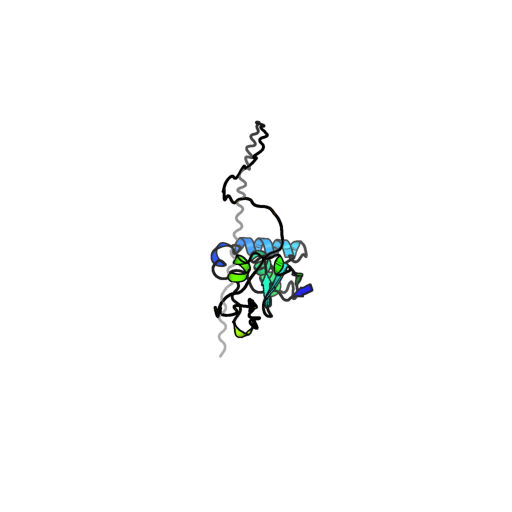N N . GLY A 1 112 ? 17.078 -9.898 -44.986 1.00 40.91 112 GLY A N 1
ATOM 920 C CA . GLY A 1 112 ? 17.495 -9.557 -46.349 1.00 40.91 112 GLY A CA 1
ATOM 921 C C . GLY A 1 112 ? 18.391 -8.332 -46.547 1.00 40.91 112 GLY A C 1
ATOM 922 O O . GLY A 1 112 ? 17.946 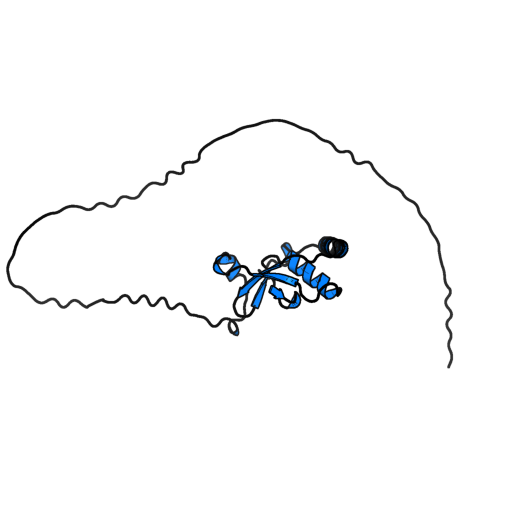-7.338 -47.104 1.00 40.91 112 GLY A O 1
ATOM 923 N N . TYR A 1 113 ? 19.690 -8.457 -46.261 1.00 42.59 113 TYR A N 1
ATOM 924 C CA . TYR A 1 113 ? 20.710 -7.819 -47.105 1.00 42.59 113 TYR A CA 1
ATOM 925 C C . TYR A 1 113 ? 21.328 -8.905 -47.988 1.00 42.59 113 TYR A C 1
ATOM 927 O O . TYR A 1 113 ? 22.208 -9.650 -47.562 1.00 42.59 113 TYR A O 1
ATOM 935 N N . ARG A 1 114 ? 20.823 -9.032 -49.220 1.00 42.50 114 ARG A N 1
ATOM 936 C CA . ARG A 1 114 ? 21.542 -9.720 -50.295 1.00 42.50 114 ARG A CA 1
ATOM 937 C C . ARG A 1 114 ? 22.638 -8.776 -50.786 1.00 42.50 114 ARG A C 1
ATOM 939 O O . ARG A 1 114 ? 22.349 -7.662 -51.212 1.00 42.50 114 ARG A O 1
ATOM 946 N N . GLN A 1 115 ? 23.882 -9.236 -50.696 1.00 39.66 115 GLN A N 1
ATOM 947 C CA . GLN A 1 115 ? 25.042 -8.619 -51.329 1.00 39.66 115 GLN A CA 1
ATOM 948 C C . GLN A 1 115 ? 24.844 -8.533 -52.846 1.00 39.66 115 GLN A C 1
ATOM 950 O O . GLN A 1 115 ? 24.427 -9.493 -53.495 1.00 39.66 115 GLN A O 1
ATOM 955 N N . LEU A 1 116 ? 25.169 -7.359 -53.379 1.00 40.97 116 LEU A N 1
ATOM 956 C CA . LEU A 1 116 ? 25.240 -7.047 -54.797 1.00 40.97 116 LEU A CA 1
ATOM 957 C C . LEU A 1 116 ? 26.415 -7.804 -55.432 1.00 40.97 116 LEU A C 1
ATOM 959 O O . LEU A 1 116 ? 27.555 -7.652 -55.000 1.00 40.97 116 LEU A O 1
ATOM 963 N N . THR A 1 117 ? 26.145 -8.565 -56.489 1.00 40.69 117 THR A N 1
ATOM 964 C CA . THR A 1 117 ? 27.133 -8.858 -57.536 1.00 40.69 117 THR A CA 1
ATOM 965 C C . THR A 1 117 ? 26.587 -8.297 -58.842 1.00 40.69 117 THR A C 1
ATOM 967 O O . THR A 1 117 ? 25.469 -8.599 -59.253 1.00 40.69 117 THR A O 1
ATOM 970 N N . VAL A 1 118 ? 27.362 -7.390 -59.432 1.00 39.91 118 VAL A N 1
ATOM 971 C CA . VAL A 1 118 ? 27.090 -6.705 -60.696 1.00 39.91 118 VAL A CA 1
ATOM 972 C C . VAL A 1 118 ? 27.783 -7.489 -61.806 1.00 39.91 118 VAL A C 1
ATOM 974 O O . VAL A 1 118 ? 29.000 -7.647 -61.751 1.00 39.91 118 VAL A O 1
ATOM 977 N N . ALA A 1 119 ? 27.032 -7.943 -62.812 1.00 38.19 119 ALA A N 1
ATOM 978 C CA . ALA A 1 119 ? 27.567 -8.299 -64.128 1.00 38.19 119 ALA A CA 1
ATOM 979 C C . ALA A 1 119 ? 26.463 -8.261 -65.210 1.00 38.19 119 ALA A C 1
ATOM 981 O O . ALA A 1 119 ? 25.696 -9.199 -65.380 1.00 38.19 119 ALA A O 1
ATOM 982 N N . SER A 1 120 ? 26.428 -7.123 -65.904 1.00 35.53 120 SER A N 1
ATOM 983 C CA . SER A 1 120 ? 26.307 -6.933 -67.359 1.00 35.53 120 SER A CA 1
ATOM 984 C C . SER A 1 120 ? 25.125 -7.482 -68.192 1.00 35.53 120 SER A C 1
ATOM 986 O O . SER A 1 120 ? 25.088 -8.647 -68.561 1.00 35.53 120 SER A O 1
ATOM 988 N N . ILE A 1 121 ? 24.305 -6.519 -68.651 1.00 41.72 121 ILE A N 1
ATOM 989 C CA . ILE A 1 121 ? 23.879 -6.224 -70.044 1.00 41.72 121 ILE A CA 1
ATOM 990 C C . ILE A 1 121 ? 23.159 -7.326 -70.850 1.00 41.72 121 ILE A C 1
ATOM 992 O O . ILE A 1 121 ? 23.800 -8.227 -71.380 1.00 41.72 121 ILE A O 1
ATOM 996 N N . SER A 1 122 ? 21.868 -7.113 -71.154 1.00 39.62 122 SER A N 1
ATOM 997 C CA . SER A 1 122 ? 21.364 -6.853 -72.529 1.00 39.62 122 SER A CA 1
ATOM 998 C C . SER A 1 122 ? 19.843 -6.577 -72.576 1.00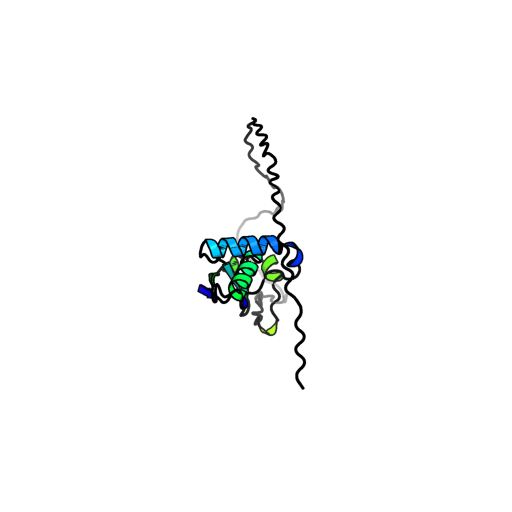 39.62 122 SER A C 1
ATOM 1000 O O . SER A 1 122 ? 19.086 -7.356 -72.015 1.00 39.62 122 SER A O 1
ATOM 1002 N N . LYS A 1 123 ? 19.470 -5.465 -73.252 1.00 39.03 123 LYS A N 1
ATOM 1003 C CA . LYS A 1 123 ? 18.333 -5.211 -74.188 1.00 39.03 123 LYS A CA 1
ATOM 1004 C C . LYS A 1 123 ? 16.949 -5.797 -73.847 1.00 39.03 123 LYS A C 1
ATOM 1006 O O . LYS A 1 123 ? 16.845 -6.983 -73.596 1.00 39.03 123 LYS A O 1
ATOM 1011 N N . ASP A 1 124 ? 15.800 -5.144 -73.974 1.00 42.34 124 ASP A N 1
ATOM 1012 C CA . ASP A 1 124 ? 15.304 -3.858 -74.494 1.00 42.34 124 ASP A CA 1
ATOM 1013 C C . ASP A 1 124 ? 13.786 -3.816 -74.096 1.00 42.34 124 ASP A C 1
ATOM 1015 O O . ASP A 1 124 ? 13.323 -4.760 -73.448 1.00 42.34 124 ASP A O 1
ATOM 1019 N N . PRO A 1 125 ? 13.009 -2.752 -74.384 1.00 59.53 125 PRO A N 1
ATOM 1020 C CA . PRO A 1 125 ? 12.027 -2.177 -73.458 1.00 59.53 125 PRO A CA 1
ATOM 1021 C C . PRO A 1 125 ? 10.563 -2.539 -73.756 1.00 59.53 125 PRO A C 1
ATOM 1023 O O . PRO A 1 125 ? 10.231 -2.858 -74.892 1.00 59.53 125 PRO A O 1
ATOM 1026 N N . ASP A 1 126 ? 9.673 -2.347 -72.774 1.00 44.03 126 ASP A N 1
ATOM 1027 C CA . ASP A 1 126 ? 8.275 -2.002 -73.064 1.00 44.03 126 ASP A CA 1
ATOM 1028 C C . ASP A 1 126 ? 7.634 -1.160 -71.933 1.00 44.03 126 ASP A C 1
ATOM 1030 O O . ASP A 1 126 ? 7.344 -1.641 -70.842 1.00 44.03 126 ASP A O 1
ATOM 1034 N N . VAL A 1 127 ? 7.515 0.138 -72.237 1.00 50.94 127 VAL A N 1
ATOM 1035 C CA . VAL A 1 127 ? 6.317 0.989 -72.107 1.00 50.94 127 VAL A CA 1
ATOM 1036 C C . VAL A 1 127 ? 5.810 1.448 -70.717 1.00 50.94 127 VAL A C 1
ATOM 1038 O O . VAL A 1 127 ? 5.248 0.710 -69.917 1.00 50.94 127 VAL A O 1
ATOM 1041 N N . ASN A 1 128 ? 5.877 2.783 -70.606 1.00 45.44 128 ASN A N 1
ATOM 1042 C CA . ASN A 1 128 ? 4.973 3.752 -69.971 1.00 45.44 128 ASN A CA 1
ATOM 1043 C C . ASN A 1 128 ? 5.096 4.169 -68.499 1.00 45.44 128 ASN A C 1
ATOM 1045 O O . ASN A 1 128 ? 4.719 3.441 -67.588 1.00 45.44 128 ASN A O 1
ATOM 1049 N N . ASP A 1 129 ? 5.472 5.455 -68.375 1.00 46.09 129 ASP A N 1
ATOM 1050 C CA . ASP A 1 129 ? 4.756 6.563 -67.713 1.00 46.09 129 ASP A CA 1
ATOM 1051 C C . ASP A 1 129 ? 4.338 6.355 -66.245 1.00 46.09 129 ASP A C 1
ATOM 1053 O O . ASP A 1 129 ? 3.553 5.479 -65.916 1.00 46.09 129 ASP A O 1
ATOM 1057 N N . LYS A 1 130 ? 4.708 7.201 -65.281 1.00 53.16 130 LYS A N 1
ATOM 1058 C CA . LYS A 1 130 ? 4.879 8.657 -65.336 1.00 53.16 130 LYS A CA 1
ATOM 1059 C C . LYS A 1 130 ? 5.545 9.114 -64.029 1.00 53.16 130 LYS A C 1
ATOM 1061 O O . LYS A 1 130 ? 5.247 8.576 -62.965 1.00 53.16 130 LYS A O 1
ATOM 1066 N N . ALA A 1 131 ? 6.425 10.104 -64.136 1.00 52.62 131 ALA A N 1
ATOM 1067 C CA . ALA A 1 131 ? 7.015 10.871 -63.036 1.00 52.62 131 ALA A CA 1
ATOM 1068 C C . ALA A 1 131 ? 5.916 11.591 -62.198 1.00 52.62 131 ALA A C 1
ATOM 1070 O O . ALA A 1 131 ? 4.787 11.713 -62.664 1.00 52.62 131 ALA A O 1
ATOM 1071 N N . GLU A 1 132 ? 6.116 12.041 -60.956 1.00 54.47 132 GLU A N 1
ATOM 1072 C CA . GLU A 1 132 ? 7.075 13.063 -60.521 1.00 54.47 132 GLU A CA 1
ATOM 1073 C C . GLU A 1 132 ? 7.163 13.161 -58.978 1.00 54.47 132 GLU A C 1
ATOM 1075 O O . GLU A 1 132 ? 6.178 12.913 -58.290 1.00 54.47 132 GLU A O 1
ATOM 1080 N N . GLN A 1 133 ? 8.361 13.560 -58.512 1.00 51.34 133 GLN A N 1
ATOM 1081 C CA . GLN A 1 133 ? 8.696 14.551 -57.458 1.00 51.34 133 GLN A CA 1
ATOM 1082 C C . GLN A 1 133 ? 8.097 14.362 -56.046 1.00 51.34 133 GLN A C 1
ATOM 1084 O O . GLN A 1 133 ? 6.892 14.368 -55.856 1.00 51.34 133 GLN A O 1
ATOM 1089 N N . THR A 1 134 ? 8.875 14.035 -55.005 1.00 51.25 134 THR A N 1
ATOM 1090 C CA . THR A 1 134 ? 9.832 14.870 -54.233 1.00 51.25 134 THR A CA 1
ATOM 1091 C C . THR A 1 134 ? 9.281 16.210 -53.750 1.00 51.25 134 THR A C 1
ATOM 1093 O O . THR A 1 134 ? 9.267 17.147 -54.538 1.00 51.25 134 THR A O 1
ATOM 1096 N N . ASP A 1 135 ? 9.043 16.326 -52.442 1.00 56.88 135 ASP A N 1
ATOM 1097 C CA . ASP A 1 135 ? 9.682 17.325 -51.577 1.00 56.88 135 ASP A CA 1
ATOM 1098 C C . ASP A 1 135 ? 9.364 17.093 -50.088 1.00 56.88 135 ASP A C 1
ATOM 1100 O O . ASP A 1 135 ? 8.238 16.845 -49.662 1.00 56.88 135 ASP A O 1
ATOM 1104 N N . ASP A 1 136 ? 10.425 17.142 -49.289 1.00 48.75 136 ASP A N 1
ATOM 1105 C CA . ASP A 1 136 ? 10.398 17.373 -47.856 1.00 48.75 136 ASP A CA 1
ATOM 1106 C C . ASP A 1 136 ? 9.765 18.735 -47.544 1.00 48.75 136 ASP A C 1
ATOM 1108 O O . ASP A 1 136 ? 10.167 19.739 -48.132 1.00 48.75 136 ASP A O 1
ATOM 1112 N N . SER A 1 137 ? 8.900 18.818 -46.530 1.00 55.22 137 SER A N 1
ATOM 1113 C CA . SER A 1 137 ? 8.839 20.006 -45.669 1.00 55.22 137 SER A CA 1
ATOM 1114 C C . SER A 1 137 ? 8.176 19.730 -44.323 1.00 55.22 137 SER A C 1
ATOM 1116 O O . SER A 1 137 ? 7.075 19.202 -44.203 1.00 55.22 137 SER A O 1
ATOM 1118 N N . LEU A 1 138 ? 8.939 20.104 -43.303 1.00 56.75 138 LEU A N 1
ATOM 1119 C CA . LEU A 1 138 ? 8.613 20.179 -41.888 1.00 56.75 138 LEU A CA 1
ATOM 1120 C C . LEU A 1 138 ? 7.570 21.278 -41.613 1.00 56.75 138 LEU A C 1
ATOM 1122 O O . LEU A 1 138 ? 7.349 22.152 -42.448 1.00 56.75 138 LEU A O 1
ATOM 1126 N N . SER A 1 139 ? 7.106 21.323 -40.356 1.00 47.50 139 SER A N 1
ATOM 1127 C CA . SER A 1 139 ? 6.289 22.387 -39.737 1.00 47.50 139 SER A CA 1
ATOM 1128 C C . SER A 1 139 ? 4.778 22.173 -39.923 1.00 47.50 139 SER A C 1
ATOM 1130 O O . SER A 1 139 ? 4.332 21.728 -40.964 1.00 47.50 139 SER A O 1
ATOM 1132 N N . SER A 1 140 ? 3.897 22.422 -38.961 1.00 47.97 140 SER A N 1
ATOM 1133 C CA . SER A 1 140 ? 3.981 23.295 -37.801 1.00 47.97 140 SER A CA 1
ATOM 1134 C C . SER A 1 140 ? 2.942 22.845 -36.774 1.00 47.97 140 SER A C 1
ATOM 1136 O O . SER A 1 140 ? 1.857 22.385 -37.124 1.00 47.97 140 SER A O 1
ATOM 1138 N N . CYS A 1 141 ? 3.288 22.972 -35.504 1.00 51.19 141 CYS A N 1
ATOM 1139 C CA . CYS A 1 141 ? 2.390 22.863 -34.369 1.00 51.19 141 CYS A CA 1
ATOM 1140 C C . CYS A 1 141 ? 1.415 24.051 -34.339 1.00 51.19 141 CYS A C 1
ATOM 1142 O O . CYS A 1 141 ? 1.840 25.202 -34.349 1.00 51.19 141 CYS A O 1
ATOM 1144 N N . THR A 1 142 ? 0.118 23.778 -34.199 1.00 49.59 142 THR A N 1
ATOM 1145 C CA . THR A 1 142 ? -0.863 24.772 -33.746 1.00 49.59 142 THR A CA 1
ATOM 1146 C C . THR A 1 142 ? -1.578 24.219 -32.524 1.00 49.59 142 THR A C 1
ATOM 1148 O O . THR A 1 142 ? -2.397 23.305 -32.619 1.00 49.59 142 THR A O 1
ATOM 1151 N N . LEU A 1 143 ? -1.185 24.745 -31.365 1.00 54.84 143 LEU A N 1
ATOM 1152 C CA . LEU A 1 143 ? -1.898 24.614 -30.103 1.00 54.84 143 LEU A CA 1
ATOM 1153 C C . LEU A 1 143 ? -3.114 25.538 -30.179 1.00 54.84 143 LEU A C 1
ATOM 1155 O O . LEU A 1 143 ? -2.955 26.755 -30.214 1.00 54.84 143 LEU A O 1
ATOM 1159 N N . ASP A 1 144 ? -4.302 24.949 -30.242 1.00 51.16 144 ASP A N 1
ATOM 1160 C CA . ASP A 1 144 ? -5.560 25.661 -30.050 1.00 51.16 144 ASP A CA 1
ATOM 1161 C C . ASP A 1 144 ? -5.874 25.637 -28.550 1.00 51.16 144 ASP A C 1
ATOM 1163 O O . ASP A 1 144 ? -6.336 24.633 -28.004 1.00 51.16 144 ASP A O 1
ATOM 1167 N N . SER A 1 145 ? -5.493 26.712 -27.862 1.00 50.78 145 SER A N 1
ATOM 1168 C CA . SER A 1 145 ? -5.928 26.980 -26.493 1.00 50.78 145 SER A CA 1
ATOM 1169 C C . SER A 1 145 ? -7.178 27.838 -26.579 1.00 50.78 145 SER A C 1
ATOM 1171 O O . SER A 1 145 ? -7.086 29.036 -26.845 1.00 50.78 145 SER A O 1
ATOM 1173 N N . SER A 1 146 ? -8.333 27.212 -26.371 1.00 60.88 146 SER A N 1
ATOM 1174 C CA . SER A 1 146 ? -9.576 27.938 -26.147 1.00 60.88 146 SER A CA 1
ATOM 1175 C C . SER A 1 146 ? -9.620 28.492 -24.721 1.00 60.88 146 SER A C 1
ATOM 1177 O O . SER A 1 146 ? -9.380 27.785 -23.740 1.00 60.88 146 SER A O 1
ATOM 1179 N N . ASP A 1 147 ? -9.876 29.791 -24.725 1.00 58.47 147 ASP A N 1
ATOM 1180 C CA . ASP A 1 147 ? -10.271 30.758 -23.707 1.00 58.47 147 ASP A CA 1
ATOM 1181 C C . ASP A 1 147 ? -11.612 30.411 -23.013 1.00 58.47 147 ASP A C 1
ATOM 1183 O O . ASP A 1 147 ? -12.244 29.421 -23.371 1.00 58.47 147 ASP A O 1
ATOM 1187 N N . ASP A 1 148 ? -12.023 31.265 -22.064 1.00 53.88 148 ASP A N 1
ATOM 1188 C CA . ASP A 1 148 ? -13.234 31.271 -21.212 1.00 53.88 148 ASP A CA 1
ATOM 1189 C C . ASP A 1 148 ? -13.019 30.694 -19.795 1.00 53.88 148 ASP A C 1
ATOM 1191 O O . ASP A 1 148 ? -12.668 29.536 -19.604 1.00 53.88 148 ASP A O 1
ATOM 1195 N N . GLY A 1 149 ? -13.246 31.415 -18.698 1.00 50.03 149 GLY A N 1
ATOM 1196 C CA . GLY A 1 149 ? -13.863 32.719 -18.516 1.00 50.03 149 GLY A CA 1
ATOM 1197 C C . GLY A 1 149 ? -13.889 33.079 -17.023 1.00 50.03 149 GLY A C 1
ATOM 1198 O O . GLY A 1 149 ? -13.695 32.240 -16.144 1.00 50.03 149 GLY A O 1
ATOM 1199 N N . VAL A 1 150 ? -14.078 34.370 -16.779 1.00 57.81 150 VAL A N 1
ATOM 1200 C CA . VAL A 1 150 ? -14.068 35.094 -15.501 1.00 57.81 150 VAL A CA 1
ATOM 1201 C C . VAL A 1 150 ? -15.162 34.678 -14.505 1.00 57.81 150 VAL A C 1
ATOM 1203 O O . VAL A 1 150 ? -16.270 34.343 -14.914 1.00 57.81 150 VAL A O 1
ATOM 1206 N N . SER A 1 151 ? -14.898 34.857 -13.205 1.00 56.28 151 SER A N 1
ATOM 1207 C CA . SER A 1 151 ? -15.820 35.563 -12.295 1.00 56.28 151 SER A CA 1
ATOM 1208 C C . SER A 1 151 ? -15.156 35.888 -10.953 1.00 56.28 151 SER A C 1
ATOM 1210 O O . SER A 1 151 ? -14.504 35.041 -10.344 1.00 56.28 151 SER A O 1
ATOM 1212 N N . GLU A 1 152 ? -15.352 37.137 -10.549 1.00 64.06 152 GLU A N 1
ATOM 1213 C CA . GLU A 1 152 ? -14.982 37.791 -9.296 1.00 64.06 152 GLU A CA 1
ATOM 1214 C C . GLU A 1 152 ? -15.853 37.309 -8.111 1.00 64.06 152 GLU A C 1
ATOM 1216 O O . GLU A 1 152 ? -16.715 36.446 -8.276 1.00 64.06 152 GLU A O 1
ATOM 1221 N N . ASP A 1 153 ? -15.634 37.943 -6.955 1.00 55.59 153 ASP A N 1
ATOM 1222 C CA . ASP A 1 153 ? -16.466 37.993 -5.741 1.00 55.59 153 ASP A CA 1
ATOM 1223 C C . ASP A 1 153 ? -16.158 37.033 -4.568 1.00 55.59 153 ASP A C 1
ATOM 1225 O O . ASP A 1 153 ? -16.517 35.859 -4.534 1.00 55.59 153 ASP A O 1
ATOM 1229 N N . ASP A 1 154 ? -15.529 37.644 -3.555 1.00 54.75 154 ASP A N 1
ATOM 1230 C CA . ASP A 1 154 ? -16.139 37.903 -2.242 1.00 54.75 154 ASP A CA 1
ATOM 1231 C C . ASP A 1 154 ? -16.591 36.695 -1.398 1.00 54.75 154 ASP A C 1
ATOM 1233 O O . ASP A 1 154 ? -17.645 36.095 -1.619 1.00 54.75 154 ASP A O 1
ATOM 1237 N N . LYS A 1 155 ? -15.847 36.424 -0.314 1.00 60.50 155 LYS A N 1
ATOM 1238 C CA . LYS A 1 155 ? -16.323 36.719 1.052 1.00 60.50 155 LYS A CA 1
ATOM 1239 C C . LYS A 1 155 ? -15.311 36.337 2.127 1.00 60.50 155 LYS A C 1
ATOM 1241 O O . LYS A 1 155 ? -14.732 35.254 2.134 1.00 60.50 155 LYS A O 1
ATOM 1246 N N . GLN A 1 156 ? -15.151 37.287 3.039 1.00 60.00 156 GLN A N 1
ATOM 1247 C CA . GLN A 1 156 ? -14.610 37.131 4.379 1.00 60.00 156 GLN A CA 1
ATOM 1248 C C . GLN A 1 156 ? -15.417 36.083 5.153 1.00 60.00 156 GLN A C 1
ATOM 1250 O O . GLN A 1 156 ? -16.642 36.112 5.104 1.00 60.00 156 GLN A O 1
ATOM 1255 N N . ASP A 1 157 ? -14.734 35.243 5.921 1.00 56.62 157 ASP A N 1
ATOM 1256 C CA . ASP A 1 157 ? -15.254 34.791 7.208 1.00 56.62 157 ASP A CA 1
ATOM 1257 C C . ASP A 1 157 ? -14.063 34.606 8.147 1.00 56.62 157 ASP A C 1
ATOM 1259 O O . ASP A 1 157 ? -13.277 33.659 8.051 1.00 56.62 157 ASP A O 1
ATOM 1263 N N . GLU A 1 158 ? -13.904 35.597 9.019 1.00 61.59 158 GLU A N 1
ATOM 1264 C CA . GLU A 1 158 ? -13.065 35.515 10.201 1.00 61.59 158 GLU A CA 1
ATOM 1265 C C . GLU A 1 158 ? -13.818 34.659 11.218 1.00 61.59 158 GLU A C 1
ATOM 1267 O O . GLU A 1 158 ? -14.879 35.044 11.707 1.00 61.59 158 GLU A O 1
ATOM 1272 N N . LEU A 1 159 ? -13.295 33.470 11.508 1.00 61.38 159 LEU A N 1
ATOM 1273 C CA . LEU A 1 159 ? -13.745 32.690 12.651 1.00 61.38 159 LEU A CA 1
ATOM 1274 C C . LEU A 1 159 ? -12.702 32.827 13.752 1.00 61.38 159 LEU A C 1
ATOM 1276 O O . LEU A 1 159 ? -11.740 32.061 13.829 1.00 61.38 159 LEU A O 1
ATOM 1280 N N . ASP A 1 160 ? -12.939 33.842 14.582 1.00 55.41 160 ASP A N 1
ATOM 1281 C CA . ASP A 1 160 ? -12.625 33.833 16.006 1.00 55.41 160 ASP A CA 1
ATOM 1282 C C . ASP A 1 160 ? -13.113 32.503 16.592 1.00 55.41 160 ASP A C 1
ATOM 1284 O O . ASP A 1 160 ? -14.308 32.195 16.587 1.00 55.41 160 ASP A O 1
ATOM 1288 N N . THR A 1 161 ? -12.182 31.682 17.067 1.00 64.81 161 THR A N 1
ATOM 1289 C CA . THR A 1 161 ? -12.518 30.624 18.015 1.00 64.81 161 THR A CA 1
ATOM 1290 C C . THR A 1 161 ? -11.768 30.913 19.291 1.00 64.81 161 THR A C 1
ATOM 1292 O O . THR A 1 161 ? -10.557 30.695 19.383 1.00 64.81 161 THR A O 1
ATOM 1295 N N . ASP A 1 162 ? -12.538 31.443 20.230 1.00 58.62 162 ASP A N 1
ATOM 1296 C CA . ASP A 1 162 ? -12.167 31.788 21.582 1.00 58.62 162 ASP A CA 1
ATOM 1297 C C . ASP A 1 162 ? -11.444 30.637 22.292 1.00 58.62 162 ASP A C 1
ATOM 1299 O O . ASP A 1 162 ? -11.916 29.501 22.389 1.00 58.62 162 ASP A O 1
ATOM 1303 N N . ASP A 1 163 ? -10.254 30.978 22.771 1.00 56.09 163 ASP A N 1
ATOM 1304 C CA . ASP A 1 163 ? -9.799 30.790 24.143 1.00 56.09 163 ASP A CA 1
ATOM 1305 C C . ASP A 1 163 ? -10.730 29.944 25.040 1.00 56.09 163 ASP A C 1
ATOM 1307 O O . ASP A 1 163 ? -11.722 30.419 25.596 1.00 56.09 163 ASP A O 1
ATOM 1311 N N . TRP A 1 164 ? -10.369 28.673 25.229 1.00 65.38 164 TRP A N 1
ATOM 1312 C CA . TRP A 1 164 ? -10.845 27.901 26.373 1.00 65.38 164 TRP A CA 1
ATOM 1313 C C . TRP A 1 164 ? -9.650 27.364 27.152 1.00 65.38 164 TRP A C 1
ATOM 1315 O O . TRP A 1 164 ? -9.304 26.183 27.103 1.00 65.38 164 TRP A O 1
ATOM 1325 N N . VAL A 1 165 ? -9.005 28.258 27.906 1.00 59.16 165 VAL A N 1
ATOM 1326 C CA . VAL A 1 165 ? -8.285 27.836 29.106 1.00 59.16 165 VAL A CA 1
ATOM 1327 C C . VAL A 1 165 ? -9.314 27.402 30.148 1.00 59.16 165 VAL A C 1
ATOM 1329 O O . VAL A 1 165 ? -10.071 28.199 30.697 1.00 59.16 165 VAL A O 1
ATOM 1332 N N . SER A 1 166 ? -9.354 26.107 30.440 1.00 62.06 166 SER A N 1
ATOM 1333 C CA . SER A 1 166 ? -9.914 25.631 31.699 1.00 62.06 166 SER A CA 1
ATOM 1334 C C . SER A 1 166 ? -8.850 24.816 32.409 1.00 62.06 166 SER A C 1
ATOM 1336 O O . SER A 1 166 ? -8.750 23.597 32.283 1.00 62.06 166 SER A O 1
ATOM 1338 N N . SER A 1 167 ? -8.007 25.555 33.125 1.00 60.75 167 SER A N 1
ATOM 1339 C CA . SER A 1 167 ? -7.207 25.040 34.221 1.00 60.75 167 SER A CA 1
ATOM 1340 C C . SER A 1 167 ? -8.151 24.468 35.277 1.00 60.75 167 SER A C 1
ATOM 1342 O O . SER A 1 167 ? -9.015 25.168 35.807 1.00 60.75 167 SER A O 1
ATOM 1344 N N . SER A 1 168 ? -7.984 23.195 35.601 1.00 61.09 168 SER A N 1
ATOM 1345 C CA . SER A 1 168 ? -8.377 22.673 36.904 1.00 61.09 168 SER A CA 1
ATOM 1346 C C . SER A 1 168 ? -7.378 21.609 37.310 1.00 61.09 168 SER A C 1
ATOM 1348 O O . SER A 1 168 ? -7.476 20.436 36.948 1.00 61.09 168 SER A O 1
ATOM 1350 N N . ASP A 1 169 ? -6.390 22.097 38.050 1.00 59.66 169 ASP A N 1
ATOM 1351 C CA . ASP A 1 169 ? -5.575 21.353 38.986 1.00 59.66 169 ASP A CA 1
ATOM 1352 C C . ASP A 1 169 ? -6.444 20.421 39.842 1.00 59.66 169 ASP A C 1
ATOM 1354 O O . ASP A 1 169 ? -7.389 20.854 40.504 1.00 59.66 169 ASP A O 1
ATOM 1358 N N . HIS A 1 170 ? -6.081 19.143 39.888 1.00 54.47 170 HIS A N 1
ATOM 1359 C CA . HIS A 1 170 ? -6.265 18.364 41.104 1.00 54.47 170 HIS A CA 1
ATOM 1360 C C . HIS A 1 170 ? -4.954 17.646 41.410 1.00 54.47 170 HIS A C 1
ATOM 1362 O O . HIS A 1 170 ? -4.610 16.615 40.836 1.00 54.47 170 HIS A O 1
ATOM 1368 N N . SER A 1 171 ? -4.204 18.250 42.324 1.00 59.44 171 SER A N 1
ATOM 1369 C CA . SER A 1 171 ? -3.223 17.553 43.137 1.00 59.44 171 SER A CA 1
ATOM 1370 C C . SER A 1 171 ? -3.947 16.513 43.985 1.00 59.44 171 SER A C 1
ATOM 1372 O O . SER A 1 171 ? -4.802 16.873 44.790 1.00 59.44 171 SER A O 1
ATOM 1374 N N . THR A 1 172 ? -3.559 15.248 43.862 1.00 60.94 172 THR A N 1
ATOM 1375 C CA . THR A 1 172 ? -3.540 14.323 45.000 1.00 60.94 172 THR A CA 1
ATOM 1376 C C . THR A 1 172 ? -2.278 13.483 44.907 1.00 60.94 172 THR A C 1
ATOM 1378 O O . THR A 1 172 ? -2.204 12.461 44.231 1.00 60.94 172 THR A O 1
ATOM 1381 N N . GLU A 1 173 ? -1.267 14.024 45.562 1.00 60.22 173 GLU A N 1
ATOM 1382 C CA . GLU A 1 173 ? -0.239 13.348 46.345 1.00 60.22 173 GLU A CA 1
ATOM 1383 C C . GLU A 1 173 ? -0.739 11.978 46.838 1.00 60.22 173 GLU A C 1
ATOM 1385 O O . GLU A 1 173 ? -1.792 11.856 47.467 1.00 60.22 173 GLU A O 1
ATOM 1390 N N . SER A 1 174 ? -0.010 10.920 46.509 1.00 56.59 174 SER A N 1
ATOM 1391 C CA . SER A 1 174 ? -0.138 9.619 47.162 1.00 56.59 174 SER A CA 1
ATOM 1392 C C . SER A 1 174 ? 1.261 9.037 47.241 1.00 56.59 174 SER A C 1
ATOM 1394 O O . SER A 1 174 ? 1.718 8.319 46.354 1.00 56.59 174 SER A O 1
ATOM 1396 N N . GLU A 1 175 ? 1.956 9.453 48.295 1.00 58.69 175 GLU A N 1
ATOM 1397 C CA . GLU A 1 175 ? 3.054 8.706 48.887 1.00 58.69 175 GLU A CA 1
ATOM 1398 C C . GLU A 1 175 ? 2.495 7.343 49.322 1.00 58.69 175 GLU A C 1
ATOM 1400 O O . GLU A 1 175 ? 1.525 7.276 50.077 1.00 58.69 175 GLU A O 1
ATOM 1405 N N . VAL A 1 176 ? 3.067 6.255 48.810 1.00 66.19 176 VAL A N 1
ATOM 1406 C CA . VAL A 1 176 ? 2.945 4.938 49.435 1.00 66.19 176 VAL A CA 1
ATOM 1407 C C . VAL A 1 176 ? 4.359 4.465 49.707 1.00 66.19 176 VAL A C 1
ATOM 1409 O O . VAL A 1 176 ? 5.209 4.440 48.818 1.00 66.19 176 VAL A O 1
ATOM 1412 N N . GLU A 1 177 ? 4.555 4.201 50.988 1.00 62.88 177 GLU A N 1
ATOM 1413 C CA . GLU A 1 177 ? 5.793 3.963 51.701 1.00 62.88 177 GLU A CA 1
ATOM 1414 C C . GLU A 1 177 ? 6.531 2.712 51.212 1.00 62.88 177 GLU A C 1
ATOM 1416 O O . GLU A 1 177 ? 5.943 1.733 50.747 1.00 62.88 177 GLU A O 1
ATOM 1421 N N . GLU A 1 178 ? 7.853 2.785 51.332 1.00 60.44 178 GLU A N 1
ATOM 1422 C CA . GLU A 1 178 ? 8.783 1.673 51.216 1.00 60.44 178 GLU A CA 1
ATOM 1423 C C . GLU A 1 178 ? 8.554 0.687 52.372 1.00 60.44 178 GLU A C 1
ATOM 1425 O O . GLU A 1 178 ? 8.605 1.077 53.536 1.00 60.44 178 GLU A O 1
ATOM 1430 N N . GLU A 1 179 ? 8.396 -0.601 52.069 1.00 65.38 179 GLU A N 1
ATOM 1431 C CA . GLU A 1 179 ? 8.749 -1.665 53.011 1.00 65.38 179 GLU A CA 1
ATOM 1432 C C . GLU A 1 179 ? 9.792 -2.569 52.347 1.00 65.38 179 GLU A C 1
ATOM 1434 O O . GLU A 1 179 ? 9.503 -3.396 51.479 1.00 65.38 179 GLU A O 1
ATOM 1439 N N . GLU A 1 180 ? 11.049 -2.359 52.745 1.00 68.94 180 GLU A N 1
ATOM 1440 C CA . GLU A 1 180 ? 12.102 -3.358 52.636 1.00 68.94 180 GLU A CA 1
ATOM 1441 C C . GLU A 1 180 ? 11.743 -4.533 53.555 1.00 68.94 180 GLU A C 1
ATOM 1443 O O . GLU A 1 180 ? 11.770 -4.395 54.777 1.00 68.94 180 GLU A O 1
ATOM 1448 N N . GLU A 1 181 ? 11.463 -5.710 52.995 1.00 65.31 181 GLU A N 1
ATOM 1449 C CA . GLU A 1 181 ? 11.457 -6.948 53.777 1.00 65.31 181 GLU A CA 1
ATOM 1450 C C . GLU A 1 181 ? 12.616 -7.844 53.336 1.00 65.31 181 GLU A C 1
ATOM 1452 O O . GLU A 1 181 ? 12.556 -8.611 52.373 1.00 65.31 181 GLU A O 1
ATOM 1457 N N . SER A 1 182 ? 13.721 -7.704 54.068 1.00 68.06 182 SER A N 1
ATOM 1458 C CA . SER A 1 182 ? 14.809 -8.666 54.099 1.00 68.06 182 SER A CA 1
ATOM 1459 C C . SER A 1 182 ? 14.361 -9.909 54.867 1.00 68.06 182 SER A C 1
ATOM 1461 O O . SER A 1 182 ? 14.141 -9.830 56.075 1.00 68.06 182 SER A O 1
ATOM 1463 N N . PHE A 1 183 ? 14.329 -11.073 54.225 1.00 59.47 183 PHE A N 1
ATOM 1464 C CA . PHE A 1 183 ? 14.421 -12.345 54.939 1.00 59.47 183 PHE A CA 1
ATOM 1465 C C . PHE A 1 183 ? 15.361 -13.302 54.201 1.00 59.47 183 PHE A C 1
ATOM 1467 O O . PHE A 1 183 ? 15.012 -13.855 53.164 1.00 59.47 183 PHE A O 1
ATOM 1474 N N . LEU A 1 184 ? 16.560 -13.401 54.795 1.00 58.75 184 LEU A N 1
ATOM 1475 C CA . LEU A 1 184 ? 17.453 -14.562 54.962 1.00 58.75 184 LEU A CA 1
ATOM 1476 C C . LEU A 1 184 ? 17.660 -15.532 53.787 1.00 58.75 184 LEU A C 1
ATOM 1478 O O . LEU A 1 184 ? 16.760 -16.351 53.507 1.00 58.75 184 LEU A O 1
#